Protein AF-A0A9X3EU22-F1 (afdb_monomer_lite)

Secondary structure (DSSP, 8-state):
-------------------------PPPHHHHHHHHTS----EEEEEEEE-SSEEEEEEEEEETTEEEEEEEEEETTS-EEEEEEETTEEEEEEEEETTEEEEEEE-GGGS-HHHHHHHHHHHHHGGGSHHHHGGG-SS-HHHHHHHHHHHHHHHHHHHHHHHHHHSSSTT-HHHHHHHHHHHHHHHHHHHHHHHHHT-

pLDDT: mean 79.89, std 19.09, range [32.91, 98.12]

Foldseek 3Di:
DDDDDDDDDDDDDDDPDDDPPPDPPPQALVNLVVLLQPDFDKAPWAWDWDDDQWTKIWTWIAGPQAIWIWIWTAGPQRFTKTFIDGPNHTAWIFTTGSLDTPDIDGDCLPPELVRLSSQLSCLLCSLVDPNNLLNLQDPPLSVLLVSLLRSLVSQLRSQLRNVCNVDVDHPDVSSNVSSNVSSNVSSVVSSVSSVVSND

Sequence (199 aa):
MHALTVLSLLLSPDLDRAPLATGAPGEDVQTVLNSLESSIELRDVVAVVEPGDEAFMRVDYDIPLGHVVIAARIGEDGAGVARLTLDRRVLVELEYLGGEVVAESTAFGDLTGEEAHLLSASVYQVWDYNVVLELLTGKERFLCAVAAGLSGLAIAAGVIAGCEWGTVGLGTPACVGLGTQVGAQTGAIVHKKCGDAQN

Radius of gyration: 20.5 Å; chains: 1; bounding box: 63×33×44 Å

Organism: NCBI:txid889268

Structure (mmCIF, N/CA/C/O backbone):
data_AF-A0A9X3EU22-F1
#
_entry.id   AF-A0A9X3EU22-F1
#
loop_
_atom_site.group_PDB
_atom_site.id
_atom_site.type_symbol
_atom_site.label_atom_id
_atom_site.label_alt_id
_atom_site.label_comp_id
_atom_site.label_asym_id
_atom_site.label_entity_id
_atom_site.label_seq_id
_atom_site.pdbx_PDB_ins_code
_atom_site.Cartn_x
_atom_site.Cartn_y
_atom_site.Cartn_z
_atom_site.occupancy
_atom_site.B_iso_or_equiv
_atom_site.auth_seq_id
_atom_site.auth_comp_id
_atom_site.auth_asym_id
_atom_site.auth_atom_id
_atom_site.pdbx_PDB_model_num
ATOM 1 N N . MET A 1 1 ? 44.460 -15.667 29.908 1.00 36.50 1 MET A N 1
ATOM 2 C CA . MET A 1 1 ? 44.540 -15.588 28.435 1.00 36.50 1 MET A CA 1
ATOM 3 C C . MET A 1 1 ? 43.625 -14.466 27.981 1.00 36.50 1 MET A C 1
ATOM 5 O O . MET A 1 1 ? 42.416 -14.644 27.949 1.00 36.50 1 MET A O 1
ATOM 9 N N . HIS A 1 2 ? 44.199 -13.296 27.728 1.00 35.97 2 HIS A N 1
ATOM 10 C CA . HIS A 1 2 ? 43.515 -12.136 27.166 1.00 35.97 2 HIS A CA 1
ATOM 11 C C . HIS A 1 2 ? 44.411 -11.569 26.071 1.00 35.97 2 HIS A C 1
ATOM 13 O O . HIS A 1 2 ? 45.604 -11.391 26.304 1.00 35.97 2 HIS A O 1
ATOM 19 N N . ALA A 1 3 ? 43.831 -11.285 24.911 1.00 33.31 3 ALA A N 1
ATOM 20 C CA . ALA A 1 3 ? 44.411 -10.385 23.928 1.00 33.31 3 ALA A CA 1
ATOM 21 C C . ALA A 1 3 ? 43.263 -9.707 23.170 1.00 33.31 3 ALA A C 1
ATOM 23 O O . ALA A 1 3 ? 42.608 -10.317 22.331 1.00 33.31 3 ALA A O 1
ATOM 24 N N . LEU A 1 4 ? 43.008 -8.449 23.534 1.00 35.84 4 LEU A N 1
ATOM 25 C CA . LEU A 1 4 ? 42.376 -7.453 22.676 1.00 35.84 4 LEU A CA 1
ATOM 26 C C . LEU A 1 4 ? 43.429 -6.980 21.671 1.00 35.84 4 LEU A C 1
ATOM 28 O O . LEU A 1 4 ? 44.561 -6.692 22.062 1.00 35.84 4 LEU A O 1
ATOM 32 N N . THR A 1 5 ? 43.055 -6.849 20.402 1.00 41.00 5 THR A N 1
ATOM 33 C CA . THR A 1 5 ? 43.876 -6.169 19.396 1.00 41.00 5 THR A CA 1
ATOM 34 C C . THR A 1 5 ? 43.066 -5.021 18.813 1.00 41.00 5 THR A C 1
ATOM 36 O O . THR A 1 5 ? 42.113 -5.223 18.069 1.00 41.00 5 THR A O 1
ATOM 39 N N . VAL A 1 6 ? 43.446 -3.810 19.211 1.00 43.25 6 VAL A N 1
ATOM 40 C CA . VAL A 1 6 ? 43.078 -2.550 18.563 1.00 43.25 6 VAL A CA 1
ATOM 41 C C . VAL A 1 6 ? 43.972 -2.414 17.332 1.00 43.25 6 VAL A C 1
ATOM 43 O O . VAL A 1 6 ? 45.193 -2.487 17.470 1.00 43.25 6 VAL A O 1
ATOM 46 N N . LEU A 1 7 ? 43.388 -2.220 16.148 1.00 34.03 7 LEU A N 1
ATOM 47 C CA . LEU A 1 7 ? 44.142 -1.897 14.937 1.00 34.03 7 LEU A CA 1
ATOM 48 C C . LEU A 1 7 ? 43.755 -0.501 14.445 1.00 34.03 7 LEU A C 1
ATOM 50 O O . LEU A 1 7 ? 42.703 -0.293 13.849 1.00 34.03 7 LEU A O 1
ATOM 54 N N . SER A 1 8 ? 44.644 0.447 14.724 1.00 42.09 8 SER A N 1
ATOM 55 C CA . SER A 1 8 ? 44.698 1.767 14.104 1.00 42.09 8 SER A CA 1
ATOM 56 C C . SER A 1 8 ? 45.342 1.654 12.718 1.00 42.09 8 SER A C 1
ATOM 58 O O . SER A 1 8 ? 46.472 1.183 12.612 1.00 42.09 8 SER A O 1
ATOM 60 N N . LEU A 1 9 ? 44.670 2.137 11.673 1.00 38.31 9 LEU A N 1
ATOM 61 C CA . LEU A 1 9 ? 45.244 2.413 10.346 1.00 38.31 9 LEU A CA 1
ATOM 62 C C . LEU A 1 9 ? 44.754 3.815 9.948 1.00 38.31 9 LEU A C 1
ATOM 64 O O . LEU A 1 9 ? 43.572 4.012 9.697 1.00 38.31 9 LEU A O 1
ATOM 68 N N . LEU A 1 10 ? 45.522 4.859 10.265 1.00 41.28 10 LEU A N 1
ATOM 69 C CA . LEU A 1 10 ? 46.495 5.528 9.387 1.00 41.28 10 LEU A CA 1
ATOM 70 C C . LEU A 1 10 ? 45.873 6.100 8.103 1.00 41.28 10 LEU A C 1
ATOM 72 O O . LEU A 1 10 ? 45.72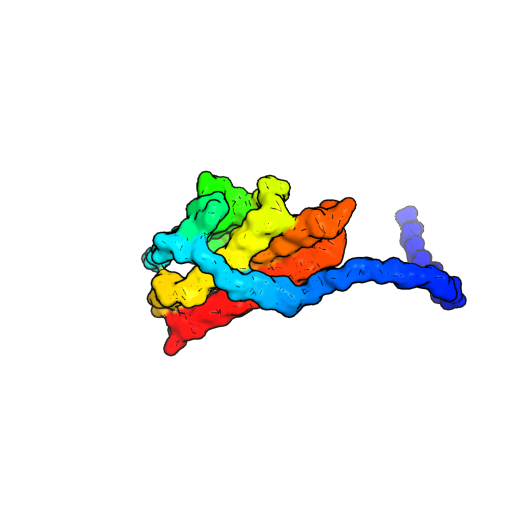4 5.419 7.096 1.00 41.28 10 LEU A O 1
ATOM 76 N N . LEU A 1 11 ? 45.594 7.406 8.174 1.00 38.94 11 LEU A N 1
ATOM 77 C CA . LEU A 1 11 ? 45.501 8.324 7.042 1.00 38.94 11 LEU A CA 1
ATOM 78 C C . LEU A 1 11 ? 46.793 8.278 6.210 1.00 38.94 11 LEU A C 1
ATOM 80 O O . LEU A 1 11 ? 47.883 8.470 6.753 1.00 38.94 11 LEU A O 1
ATOM 84 N N . SER A 1 12 ? 46.661 8.186 4.889 1.00 34.44 12 SER A N 1
ATOM 85 C CA . SER A 1 12 ? 47.465 8.982 3.955 1.00 34.44 12 SER A CA 1
ATOM 86 C C . SER A 1 12 ? 46.678 9.246 2.660 1.00 34.44 12 SER A C 1
ATOM 88 O O . SER A 1 12 ? 45.918 8.374 2.236 1.00 34.44 12 SER A O 1
ATOM 90 N N . PRO A 1 13 ? 46.808 10.453 2.078 1.00 52.59 13 PRO A N 1
ATOM 91 C CA . PRO A 1 13 ? 46.084 10.909 0.898 1.00 52.59 13 PRO A CA 1
ATOM 92 C C . PRO A 1 13 ? 46.882 10.594 -0.374 1.00 52.59 13 PRO A C 1
ATOM 94 O O . PRO A 1 13 ? 48.082 10.818 -0.393 1.00 52.59 13 PRO A O 1
ATOM 97 N N . ASP A 1 14 ? 46.219 10.051 -1.393 1.00 39.72 14 ASP A N 1
ATOM 98 C CA . ASP A 1 14 ? 46.503 10.206 -2.831 1.00 39.72 14 ASP A CA 1
ATOM 99 C C . ASP A 1 14 ? 45.866 9.034 -3.584 1.00 39.72 14 ASP A C 1
ATOM 101 O O . ASP A 1 14 ? 46.419 7.942 -3.694 1.00 39.72 14 ASP A O 1
ATOM 105 N N . LEU A 1 15 ? 44.675 9.282 -4.120 1.00 37.25 15 LEU A N 1
ATOM 106 C CA . LEU A 1 15 ? 44.175 8.573 -5.291 1.00 37.25 15 LEU A CA 1
ATOM 107 C C . LEU A 1 15 ? 43.552 9.622 -6.201 1.00 37.25 15 LEU A C 1
ATOM 109 O O . LEU A 1 15 ? 42.364 9.938 -6.159 1.00 37.25 15 LEU A O 1
ATOM 113 N N . ASP A 1 16 ? 44.455 10.217 -6.969 1.00 33.00 16 ASP A N 1
ATOM 114 C CA . ASP A 1 16 ? 44.185 11.028 -8.137 1.00 33.00 16 ASP A CA 1
ATOM 115 C C . ASP A 1 16 ? 43.288 10.234 -9.108 1.00 33.00 16 ASP A C 1
ATOM 117 O O . ASP A 1 16 ? 43.569 9.082 -9.440 1.00 33.00 16 ASP A O 1
ATOM 121 N N . ARG A 1 17 ? 42.175 10.862 -9.503 1.00 45.34 17 ARG A N 1
ATOM 122 C CA . ARG A 1 17 ? 41.291 10.541 -10.639 1.00 45.34 17 ARG A CA 1
ATOM 123 C C . ARG A 1 17 ? 41.317 9.093 -11.161 1.00 45.34 17 ARG A C 1
ATOM 125 O O . ARG A 1 17 ? 41.957 8.791 -12.168 1.00 45.34 17 ARG A O 1
ATOM 132 N N . ALA A 1 18 ? 40.421 8.262 -10.635 1.00 33.16 18 ALA A N 1
ATOM 133 C CA . ALA A 1 18 ? 39.654 7.390 -11.522 1.00 33.16 18 ALA A CA 1
ATOM 134 C C . ALA A 1 18 ? 38.517 8.237 -12.127 1.00 33.16 18 ALA A C 1
ATOM 136 O O . ALA A 1 18 ? 37.924 9.038 -11.396 1.00 33.16 18 ALA A O 1
ATOM 137 N N . PRO A 1 19 ? 38.225 8.142 -13.438 1.00 33.50 19 PRO A N 1
ATOM 138 C CA . PRO A 1 19 ? 37.105 8.869 -14.010 1.00 33.50 19 PRO A CA 1
ATOM 139 C C . PRO A 1 19 ? 35.855 8.452 -13.242 1.00 33.50 19 PRO A C 1
ATOM 141 O O . PRO A 1 19 ? 35.597 7.257 -13.093 1.00 33.50 19 PRO A O 1
ATOM 144 N N . LEU A 1 20 ? 35.119 9.445 -12.730 1.00 32.91 20 LEU A N 1
ATOM 145 C CA . LEU A 1 20 ? 33.728 9.277 -12.338 1.00 32.91 20 LEU A CA 1
ATOM 146 C C . LEU A 1 20 ? 33.090 8.479 -13.467 1.00 32.91 20 LEU A C 1
ATOM 148 O O . LEU A 1 20 ? 32.943 8.995 -14.577 1.00 32.91 20 LEU A O 1
ATOM 152 N N . ALA A 1 21 ? 32.779 7.210 -13.205 1.00 35.25 21 ALA A N 1
ATOM 153 C CA . ALA A 1 21 ? 31.756 6.548 -13.971 1.00 35.25 21 ALA A CA 1
ATOM 154 C C . ALA A 1 21 ? 30.565 7.487 -13.824 1.00 35.25 21 ALA A C 1
ATOM 156 O O . ALA A 1 21 ? 30.012 7.642 -12.735 1.00 35.25 21 ALA A O 1
ATOM 157 N N . THR A 1 22 ? 30.277 8.219 -14.892 1.00 37.88 22 THR A N 1
ATOM 158 C CA . THR A 1 22 ? 29.010 8.887 -15.111 1.00 37.88 22 THR A CA 1
ATOM 159 C C . THR A 1 22 ? 27.981 7.768 -15.117 1.00 37.88 22 THR A C 1
ATOM 161 O O . THR A 1 22 ? 27.612 7.256 -16.173 1.00 37.88 22 THR A O 1
ATOM 164 N N . GLY A 1 23 ? 27.624 7.298 -13.920 1.00 33.88 23 GLY A N 1
ATOM 165 C CA . GLY A 1 23 ? 26.436 6.506 -13.706 1.00 33.88 23 GLY A CA 1
ATOM 166 C C . GLY A 1 23 ? 25.298 7.348 -14.241 1.00 33.88 23 GLY A C 1
ATOM 167 O O . GLY A 1 23 ? 25.280 8.565 -14.032 1.00 33.88 23 GLY A O 1
ATOM 168 N N . ALA A 1 24 ? 24.418 6.712 -15.008 1.00 36.84 24 ALA A N 1
ATOM 169 C CA . ALA A 1 24 ? 23.155 7.299 -15.422 1.00 36.84 24 ALA A CA 1
ATOM 170 C C . ALA A 1 24 ? 22.557 8.107 -14.256 1.00 36.84 24 ALA A C 1
ATOM 172 O O . ALA A 1 24 ? 22.748 7.686 -13.110 1.00 36.84 24 ALA A O 1
ATOM 173 N N . PRO A 1 25 ? 21.904 9.258 -14.504 1.00 43.00 25 PRO A N 1
ATOM 174 C CA . PRO A 1 25 ? 21.288 10.017 -13.427 1.00 43.00 25 PRO A CA 1
ATOM 175 C C . PRO A 1 25 ? 20.363 9.056 -12.684 1.00 43.00 25 PRO A C 1
ATOM 177 O O . PRO A 1 25 ? 19.359 8.617 -13.236 1.00 43.00 25 PRO A O 1
ATOM 180 N N . GLY A 1 26 ? 20.769 8.646 -11.480 1.00 53.88 26 GLY A N 1
ATOM 181 C CA . GLY A 1 26 ? 19.873 7.939 -10.588 1.00 53.88 26 GLY A CA 1
ATOM 182 C C . GLY A 1 26 ? 18.727 8.902 -10.362 1.00 53.88 26 GLY A C 1
ATOM 183 O O . GLY A 1 26 ? 18.982 10.056 -10.011 1.00 53.88 26 GLY A O 1
ATOM 184 N N . GLU A 1 27 ? 17.508 8.477 -10.675 1.00 62.34 27 GLU A N 1
ATOM 185 C CA . GLU A 1 27 ? 16.330 9.292 -10.416 1.00 62.34 27 GLU A CA 1
ATOM 186 C C . GLU A 1 27 ? 16.385 9.752 -8.956 1.00 62.34 27 GLU A C 1
ATOM 188 O O . GLU A 1 27 ? 16.579 8.947 -8.040 1.00 62.34 27 GLU A O 1
ATOM 193 N N . ASP A 1 28 ? 16.314 11.064 -8.738 1.00 78.06 28 ASP A N 1
ATOM 194 C CA . ASP A 1 28 ? 16.232 11.590 -7.384 1.00 78.06 28 ASP A CA 1
ATOM 195 C C . ASP A 1 28 ? 14.836 11.321 -6.798 1.00 78.06 28 ASP A C 1
ATOM 197 O O . ASP A 1 28 ? 13.872 11.034 -7.512 1.00 78.06 28 ASP A O 1
ATOM 201 N N . VAL A 1 29 ? 14.721 11.404 -5.470 1.00 80.38 29 VAL A N 1
ATOM 202 C CA . VAL A 1 29 ? 13.471 11.119 -4.742 1.00 80.38 29 VAL A CA 1
ATOM 203 C C . VAL A 1 29 ? 12.290 11.921 -5.301 1.00 80.38 29 VAL A C 1
ATOM 205 O O . VAL A 1 29 ? 11.190 11.387 -5.423 1.00 80.38 29 VAL A O 1
ATOM 208 N N . GLN A 1 30 ? 12.513 13.184 -5.678 1.00 81.81 30 GLN A N 1
ATOM 209 C CA . GLN A 1 30 ? 11.454 14.045 -6.197 1.00 81.81 30 GLN A CA 1
ATOM 210 C C . GLN A 1 30 ? 10.984 13.593 -7.582 1.00 81.81 30 GLN A C 1
ATOM 212 O O . GLN A 1 30 ? 9.792 13.637 -7.866 1.00 81.81 30 GLN A O 1
ATOM 217 N N . THR A 1 31 ? 11.900 13.134 -8.432 1.00 84.75 31 THR A N 1
ATOM 218 C CA . THR A 1 31 ? 11.584 12.583 -9.753 1.00 84.75 31 THR A CA 1
ATOM 219 C C . THR A 1 31 ? 10.679 11.359 -9.632 1.00 84.75 31 THR A C 1
ATOM 221 O O . THR A 1 31 ? 9.669 11.281 -10.328 1.00 84.75 31 THR A O 1
ATOM 224 N N . VAL A 1 32 ? 10.984 10.451 -8.699 1.00 84.81 32 VAL A N 1
ATOM 225 C CA . VAL A 1 32 ? 10.149 9.269 -8.438 1.00 84.81 32 VAL A CA 1
ATOM 226 C C . VAL A 1 32 ? 8.795 9.659 -7.845 1.00 84.81 32 VAL A C 1
ATOM 228 O O . VAL A 1 32 ? 7.770 9.153 -8.280 1.00 84.81 32 VAL A O 1
ATOM 231 N N . LEU A 1 33 ? 8.742 10.592 -6.893 1.00 84.75 33 LEU A N 1
ATOM 232 C CA . LEU A 1 33 ? 7.458 11.064 -6.361 1.00 84.75 33 LEU A CA 1
ATOM 233 C C . LEU A 1 33 ? 6.569 11.682 -7.446 1.00 84.75 33 LEU A C 1
ATOM 235 O O . LEU A 1 33 ? 5.389 11.354 -7.534 1.00 84.75 33 LEU A O 1
ATOM 239 N N . ASN A 1 34 ? 7.145 12.520 -8.308 1.00 85.69 34 ASN A N 1
ATOM 240 C CA . ASN A 1 34 ? 6.418 13.129 -9.419 1.00 85.69 34 ASN A CA 1
ATOM 241 C C . ASN A 1 34 ? 5.904 12.073 -10.412 1.00 85.69 34 ASN A C 1
ATOM 243 O O . ASN A 1 34 ? 4.871 12.281 -11.044 1.00 85.69 34 ASN A O 1
ATOM 247 N N . SER A 1 35 ? 6.611 10.949 -10.578 1.00 85.19 35 SER A N 1
ATOM 248 C CA . SER A 1 35 ? 6.138 9.864 -11.440 1.00 85.19 35 SER A CA 1
ATOM 249 C C . SER A 1 35 ? 4.992 9.077 -10.797 1.00 85.19 35 SER A C 1
ATOM 251 O O . SER A 1 35 ? 4.065 8.692 -11.507 1.00 85.19 35 SER A O 1
ATOM 253 N N . LEU A 1 36 ? 4.971 8.918 -9.467 1.00 86.38 36 LEU A N 1
ATOM 254 C CA . LEU A 1 36 ? 3.835 8.319 -8.745 1.00 86.38 36 LEU A CA 1
ATOM 255 C C . LEU A 1 36 ? 2.546 9.155 -8.846 1.00 86.38 36 LEU A C 1
ATOM 257 O O . LEU A 1 36 ? 1.444 8.608 -8.785 1.00 86.38 36 LEU A O 1
ATOM 261 N N . GLU A 1 37 ? 2.681 10.469 -9.035 1.00 84.69 37 GLU A N 1
ATOM 262 C CA . GLU A 1 37 ? 1.570 11.402 -9.273 1.00 84.69 37 GLU A CA 1
ATOM 263 C C . GLU A 1 37 ? 0.986 11.318 -10.692 1.00 84.69 37 GLU A C 1
ATOM 265 O O . GLU A 1 37 ? -0.049 11.931 -10.971 1.00 84.69 37 GLU A O 1
ATOM 270 N N . SER A 1 38 ? 1.616 10.571 -11.605 1.00 79.75 38 SER A N 1
ATOM 271 C CA . SER A 1 38 ? 1.081 10.393 -12.955 1.00 79.75 38 SER A CA 1
ATOM 272 C C . SER A 1 38 ? -0.275 9.689 -12.903 1.00 79.75 38 SER A C 1
ATOM 274 O O . SER A 1 38 ? -0.402 8.621 -12.321 1.00 79.75 38 SER A O 1
ATOM 276 N N . SER A 1 39 ? -1.314 10.297 -13.485 1.00 80.88 39 SER A N 1
ATOM 277 C CA . SER A 1 39 ? -2.685 9.787 -13.360 1.00 80.88 39 SER A CA 1
ATOM 278 C C . SER A 1 39 ? -2.804 8.347 -13.860 1.00 80.88 39 SER A C 1
ATOM 280 O O . SER A 1 39 ? -2.541 8.061 -15.030 1.00 80.88 39 SER A O 1
ATOM 282 N N . ILE A 1 40 ? -3.245 7.462 -12.968 1.00 88.00 40 ILE A N 1
ATOM 283 C CA . ILE A 1 40 ? -3.622 6.088 -13.281 1.00 88.00 40 ILE A CA 1
ATOM 284 C C . ILE A 1 40 ? -5.138 5.992 -13.225 1.00 88.00 40 ILE A C 1
ATOM 286 O O . ILE A 1 40 ? -5.789 6.523 -12.324 1.00 88.00 40 ILE A O 1
ATOM 290 N N . GLU A 1 41 ? -5.708 5.295 -14.201 1.00 90.00 41 GLU A N 1
ATOM 291 C CA . GLU A 1 41 ? -7.121 4.951 -14.173 1.00 90.00 41 GLU A CA 1
ATOM 292 C C . GLU A 1 41 ? -7.377 3.946 -13.038 1.00 90.00 41 GLU A C 1
ATOM 294 O O . GLU A 1 41 ? -7.039 2.767 -13.161 1.00 90.00 41 GLU A O 1
ATOM 299 N N . LEU A 1 42 ? -7.963 4.423 -11.933 1.00 93.75 42 LEU A N 1
ATOM 300 C CA . LEU A 1 42 ? -8.543 3.565 -10.900 1.00 93.75 42 LEU A CA 1
ATOM 301 C C . LEU A 1 42 ? -10.038 3.420 -11.178 1.00 93.75 42 LEU A C 1
ATOM 303 O O . LEU A 1 42 ? -10.739 4.412 -11.392 1.00 93.75 42 LEU A O 1
ATOM 307 N N . ARG A 1 43 ? -10.535 2.188 -11.168 1.00 95.31 43 ARG A N 1
ATOM 308 C CA . ARG A 1 43 ? -11.955 1.878 -11.371 1.00 95.31 43 ARG A CA 1
ATOM 309 C C . ARG A 1 43 ? -12.527 1.206 -10.139 1.00 95.31 43 ARG A C 1
ATOM 311 O O . ARG A 1 43 ? -11.788 0.625 -9.351 1.00 95.31 43 ARG A O 1
ATOM 318 N N . ASP A 1 44 ? -13.844 1.321 -9.989 1.00 94.25 44 ASP A N 1
ATOM 319 C CA . ASP A 1 44 ? -14.610 0.620 -8.956 1.00 94.25 44 ASP A CA 1
ATOM 320 C C . ASP A 1 44 ? -14.025 0.787 -7.543 1.00 94.25 44 ASP A C 1
ATOM 322 O O . ASP A 1 44 ? -13.995 -0.150 -6.749 1.00 94.25 44 ASP A O 1
ATOM 326 N N . VAL A 1 45 ? -13.548 2.002 -7.237 1.00 95.00 45 VAL A N 1
ATOM 327 C CA . VAL A 1 45 ? -12.962 2.326 -5.934 1.00 95.00 45 VAL A CA 1
ATOM 328 C C . VAL A 1 45 ? -14.045 2.243 -4.863 1.00 95.00 45 VAL A C 1
ATOM 330 O O . VAL A 1 45 ? -14.986 3.040 -4.839 1.00 95.00 45 VAL A O 1
ATOM 333 N N . VAL A 1 46 ? -13.891 1.283 -3.960 1.00 93.38 46 VAL A N 1
ATOM 334 C CA . VAL A 1 46 ? -14.754 1.052 -2.806 1.00 93.38 46 VAL A CA 1
ATOM 335 C C . VAL A 1 46 ? -13.885 1.066 -1.564 1.00 93.38 46 VAL A C 1
ATOM 337 O O . VAL A 1 46 ? -12.788 0.519 -1.548 1.00 93.38 46 VAL A O 1
ATOM 340 N N . ALA A 1 47 ? -14.379 1.677 -0.498 1.00 91.19 47 ALA A N 1
ATOM 341 C CA . ALA A 1 47 ? -13.718 1.626 0.789 1.00 91.19 47 ALA A CA 1
ATOM 342 C C . ALA A 1 47 ? -14.735 1.343 1.893 1.00 91.19 47 ALA A C 1
ATOM 344 O O . ALA A 1 47 ? -15.913 1.693 1.788 1.00 91.19 47 ALA A O 1
ATOM 345 N N . VAL A 1 48 ? -14.277 0.653 2.930 1.00 90.19 48 VAL A N 1
ATOM 346 C CA . VAL A 1 48 ? -15.058 0.256 4.099 1.00 90.19 48 VAL A CA 1
ATOM 347 C C . VAL A 1 48 ? -14.182 0.422 5.332 1.00 90.19 48 VAL A C 1
ATOM 349 O O . VAL A 1 48 ? -13.030 -0.013 5.346 1.00 90.19 48 VAL A O 1
ATOM 352 N N . VAL A 1 49 ? -14.749 1.028 6.371 1.00 86.75 49 VAL A N 1
ATOM 353 C CA . VAL A 1 49 ? -14.158 1.102 7.707 1.00 86.75 49 VAL A CA 1
ATOM 354 C C . VAL A 1 49 ? -15.215 0.639 8.702 1.00 86.75 49 VAL A C 1
ATOM 356 O O . VAL A 1 49 ? -16.321 1.178 8.742 1.00 86.75 49 VAL A O 1
ATOM 359 N N . GLU A 1 50 ? -14.883 -0.387 9.475 1.00 86.94 50 GLU A N 1
ATOM 360 C CA . GLU A 1 50 ? -15.728 -0.951 10.522 1.00 86.94 50 GLU A CA 1
ATOM 361 C C . GLU A 1 50 ? -15.008 -0.778 11.868 1.00 86.94 50 GLU A C 1
ATOM 363 O O . GLU A 1 50 ? -14.076 -1.532 12.165 1.00 86.94 50 GLU A O 1
ATOM 368 N N . PRO A 1 51 ? -15.410 0.218 12.680 1.00 77.75 51 PRO A N 1
ATOM 369 C CA . PRO A 1 51 ? -14.864 0.393 14.017 1.00 77.75 51 PRO A CA 1
ATOM 370 C C . PRO A 1 51 ? -15.429 -0.658 14.979 1.00 77.75 51 PRO A C 1
ATOM 372 O O . PRO A 1 51 ? -16.593 -1.052 14.876 1.00 77.75 51 PRO A O 1
ATOM 375 N N . GLY A 1 52 ? -14.642 -1.054 15.978 1.00 77.31 52 GLY A N 1
ATOM 376 C CA . GLY A 1 52 ? -15.068 -1.979 17.030 1.00 77.31 52 GLY A CA 1
ATOM 377 C C . GLY A 1 52 ? -13.891 -2.679 17.701 1.00 77.31 52 GLY A C 1
ATOM 378 O O . GLY A 1 52 ? -12.748 -2.257 17.536 1.00 77.31 52 GLY A O 1
ATOM 379 N N . ASP A 1 53 ? -14.184 -3.761 18.427 1.00 80.06 53 ASP A N 1
ATOM 380 C CA . ASP A 1 53 ? -13.187 -4.576 19.139 1.00 80.06 53 ASP A CA 1
ATOM 381 C C . ASP A 1 53 ? -12.131 -5.177 18.179 1.00 80.06 53 ASP A C 1
ATOM 383 O O . ASP A 1 53 ? -10.997 -5.481 18.546 1.00 80.06 53 ASP A O 1
ATOM 387 N N . GLU A 1 54 ? -12.502 -5.339 16.911 1.00 85.75 54 GLU A N 1
ATOM 388 C CA . GLU A 1 54 ? -11.609 -5.689 15.812 1.00 85.75 54 GLU A CA 1
ATOM 389 C C . GLU A 1 54 ? -11.776 -4.627 14.722 1.00 85.75 54 GLU A C 1
ATOM 391 O O . GLU A 1 54 ? -12.626 -4.748 13.840 1.00 85.75 54 GLU A O 1
ATOM 396 N N . ALA A 1 55 ? -10.991 -3.554 14.819 1.00 88.25 55 ALA A N 1
ATOM 397 C CA . ALA A 1 55 ? -11.005 -2.465 13.857 1.00 88.25 55 ALA A CA 1
ATOM 398 C C . ALA A 1 55 ? -10.600 -2.991 12.476 1.00 88.25 55 ALA A C 1
ATOM 400 O O . ALA A 1 55 ? -9.534 -3.597 12.301 1.00 88.25 55 ALA A O 1
ATOM 401 N N . PHE A 1 56 ? -11.452 -2.751 11.484 1.00 90.38 56 PHE A N 1
ATOM 402 C CA . PHE A 1 56 ? -11.257 -3.226 10.124 1.00 90.38 56 PHE A CA 1
ATOM 403 C C . PHE A 1 56 ? -11.309 -2.072 9.129 1.00 90.38 56 PHE A C 1
ATOM 405 O O . PHE A 1 56 ? -12.199 -1.229 9.163 1.00 90.38 56 PHE A O 1
ATOM 412 N N . MET A 1 57 ? -10.357 -2.066 8.203 1.00 91.12 57 MET A N 1
ATOM 413 C CA . MET A 1 57 ? -10.315 -1.157 7.065 1.00 91.12 57 MET A CA 1
ATOM 414 C C . MET A 1 57 ? -10.078 -1.970 5.804 1.00 91.12 57 MET A C 1
ATOM 416 O O . MET A 1 57 ? -9.240 -2.874 5.788 1.00 91.12 57 MET A O 1
ATOM 420 N N . ARG A 1 58 ? -10.769 -1.618 4.726 1.00 93.50 58 ARG A N 1
ATOM 421 C CA . ARG A 1 58 ? -10.544 -2.184 3.402 1.00 93.50 58 ARG A CA 1
ATOM 422 C C . ARG A 1 58 ? -10.759 -1.132 2.326 1.00 93.50 58 ARG A C 1
ATOM 424 O O . ARG A 1 58 ? -11.722 -0.380 2.387 1.00 93.50 58 ARG A O 1
ATOM 431 N N . VAL A 1 59 ? -9.869 -1.107 1.347 1.00 95.06 59 VAL A N 1
ATOM 432 C CA . VAL A 1 59 ? -9.970 -0.317 0.124 1.00 95.06 59 VAL A CA 1
ATOM 433 C C . VAL A 1 59 ? -9.761 -1.272 -1.044 1.00 95.06 59 VAL A C 1
ATOM 435 O O . VAL A 1 59 ? -8.717 -1.915 -1.144 1.00 95.06 59 VAL A O 1
ATOM 438 N N . ASP A 1 60 ? -10.768 -1.377 -1.896 1.00 97.12 60 ASP A N 1
ATOM 439 C CA . ASP A 1 60 ? -10.814 -2.209 -3.091 1.00 97.12 60 ASP A CA 1
ATOM 440 C C . ASP A 1 60 ? -10.851 -1.307 -4.320 1.00 97.12 60 ASP A C 1
ATOM 442 O O . ASP A 1 60 ? -11.582 -0.318 -4.337 1.00 97.12 60 ASP A O 1
ATOM 446 N N . TYR A 1 61 ? -10.074 -1.630 -5.348 1.00 97.62 61 TYR A N 1
ATOM 447 C CA . TYR A 1 61 ? -10.104 -0.904 -6.615 1.00 97.62 61 TYR A CA 1
ATOM 448 C C . TYR A 1 61 ? -9.467 -1.720 -7.737 1.00 97.62 61 TYR A C 1
ATOM 450 O O . TYR A 1 61 ? -8.658 -2.614 -7.496 1.00 97.62 61 TYR A O 1
ATOM 458 N N . ASP A 1 62 ? -9.792 -1.374 -8.976 1.00 97.88 62 ASP A N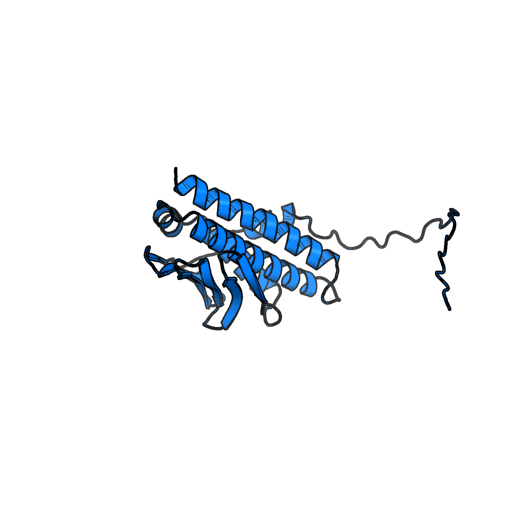 1
ATOM 459 C CA . ASP A 1 62 ? -9.231 -2.001 -10.167 1.00 97.88 62 ASP A CA 1
ATOM 460 C C . ASP A 1 62 ? -8.232 -1.078 -10.867 1.00 97.88 62 ASP A C 1
ATOM 462 O O . ASP A 1 62 ? -8.488 0.112 -11.063 1.00 97.88 62 ASP A O 1
ATOM 466 N N . ILE A 1 63 ? -7.122 -1.662 -11.318 1.00 95.94 63 ILE A N 1
ATOM 467 C CA . ILE A 1 63 ? -6.127 -1.048 -12.210 1.00 95.94 63 ILE A CA 1
ATOM 468 C C . ILE A 1 63 ? -5.957 -1.908 -13.471 1.00 95.94 63 ILE A C 1
ATOM 470 O O . ILE A 1 63 ? -6.438 -3.044 -13.502 1.00 95.94 63 ILE A O 1
ATOM 474 N N . PRO A 1 64 ? -5.255 -1.439 -14.523 1.00 94.75 64 PRO A N 1
ATOM 475 C CA . PRO A 1 64 ? -4.995 -2.259 -15.712 1.00 94.75 64 PRO A CA 1
ATOM 476 C C . PRO A 1 64 ? -4.333 -3.618 -15.427 1.00 94.75 64 PRO A C 1
ATOM 478 O O . PRO A 1 64 ? -4.511 -4.556 -16.199 1.00 94.75 64 PRO A O 1
ATOM 481 N N . LEU A 1 65 ? -3.599 -3.724 -14.316 1.00 94.25 65 LEU A N 1
ATOM 482 C CA . LEU A 1 65 ? -2.916 -4.940 -13.875 1.00 94.25 65 LEU A CA 1
ATOM 483 C C . LEU A 1 65 ? -3.831 -5.956 -13.164 1.00 94.25 65 LEU A C 1
ATOM 485 O O . LEU A 1 65 ? -3.463 -7.122 -13.077 1.00 94.25 65 LEU A O 1
ATOM 489 N N . GLY A 1 66 ? -4.994 -5.542 -12.656 1.00 96.31 66 GLY A N 1
ATOM 490 C CA . GLY A 1 66 ? -5.905 -6.416 -11.913 1.00 96.31 66 GLY A CA 1
ATOM 491 C C . GLY A 1 66 ? -6.579 -5.726 -10.731 1.00 96.31 66 GLY A C 1
ATOM 492 O O . GLY A 1 66 ? -6.547 -4.499 -10.601 1.00 96.31 66 GLY A O 1
ATOM 493 N N . HIS A 1 67 ? -7.187 -6.537 -9.868 1.00 98.06 67 HIS A N 1
ATOM 494 C CA . HIS A 1 67 ? -7.901 -6.075 -8.683 1.00 98.06 67 HIS A CA 1
ATOM 495 C C . HIS A 1 67 ? -6.948 -5.899 -7.502 1.00 98.06 67 HIS A C 1
ATOM 497 O O . HIS A 1 67 ? -6.268 -6.852 -7.103 1.00 98.06 67 HIS A O 1
ATOM 503 N N . VAL A 1 68 ? -6.922 -4.705 -6.918 1.00 98.12 68 VAL A N 1
ATOM 504 C CA . VAL A 1 68 ? -6.088 -4.360 -5.768 1.00 98.12 68 VAL A CA 1
ATOM 505 C C . VAL A 1 68 ? -6.941 -4.241 -4.516 1.00 98.12 68 VAL A C 1
ATOM 507 O O . VAL A 1 68 ? -7.973 -3.574 -4.502 1.00 98.12 68 VAL A O 1
ATOM 510 N N . VAL A 1 69 ? -6.462 -4.860 -3.437 1.00 97.88 69 VAL A N 1
ATOM 511 C CA . VAL A 1 69 ? -7.068 -4.748 -2.108 1.00 97.88 69 VAL A CA 1
ATOM 512 C C . VAL A 1 69 ? -6.014 -4.308 -1.109 1.00 97.88 69 VAL A C 1
ATOM 514 O O . VAL A 1 69 ? -5.016 -5.002 -0.910 1.00 97.88 69 VAL A O 1
ATOM 517 N N . ILE A 1 70 ? -6.269 -3.187 -0.446 1.00 96.12 70 ILE A N 1
ATOM 518 C CA . ILE A 1 70 ? -5.590 -2.765 0.777 1.00 96.12 70 ILE A CA 1
ATOM 519 C C . ILE A 1 70 ? -6.522 -3.104 1.933 1.00 96.12 70 ILE A C 1
ATOM 521 O O . ILE A 1 70 ? -7.635 -2.597 1.980 1.00 96.12 70 ILE A O 1
ATOM 525 N N . ALA A 1 71 ? -6.104 -3.950 2.868 1.00 95.25 71 ALA A N 1
ATOM 526 C CA . ALA A 1 71 ? -6.936 -4.306 4.012 1.00 95.25 71 ALA A CA 1
ATOM 527 C C . ALA A 1 71 ? -6.129 -4.363 5.303 1.00 95.25 71 ALA A C 1
ATOM 529 O O . ALA A 1 71 ? -4.989 -4.814 5.302 1.00 95.25 71 ALA A O 1
ATOM 530 N N . ALA A 1 72 ? -6.736 -3.957 6.410 1.00 93.69 72 ALA A N 1
ATOM 531 C CA . ALA A 1 72 ? -6.192 -4.083 7.750 1.00 93.69 72 ALA A CA 1
ATOM 532 C C . ALA A 1 72 ? -7.268 -4.585 8.704 1.00 93.69 72 ALA A C 1
ATOM 534 O O . ALA A 1 72 ? -8.434 -4.211 8.596 1.00 93.69 72 ALA A O 1
ATOM 535 N N . ARG A 1 73 ? -6.862 -5.440 9.634 1.00 93.69 73 ARG A N 1
ATOM 536 C CA . ARG A 1 73 ? -7.722 -6.022 10.658 1.00 93.69 73 ARG A CA 1
ATOM 537 C C . ARG A 1 73 ? -6.925 -6.113 11.942 1.00 93.69 73 ARG A C 1
ATOM 539 O O . ARG A 1 73 ? -5.945 -6.858 11.983 1.00 93.69 73 ARG A O 1
ATOM 546 N N . ILE A 1 74 ? -7.306 -5.317 12.933 1.00 91.31 74 ILE A N 1
ATOM 547 C CA . ILE A 1 74 ? -6.510 -5.103 14.137 1.00 91.31 74 ILE A CA 1
ATOM 548 C C . ILE A 1 74 ? -7.418 -5.173 15.363 1.00 91.31 74 ILE A C 1
ATOM 550 O O . ILE A 1 74 ? -8.400 -4.442 15.454 1.00 91.31 74 ILE A O 1
ATOM 554 N N . GLY A 1 75 ? -7.089 -6.066 16.291 1.00 90.31 75 GLY A N 1
ATOM 555 C CA . GLY A 1 75 ? -7.788 -6.217 17.561 1.00 90.31 75 GLY A CA 1
ATOM 556 C C . GLY A 1 75 ? -7.510 -5.072 18.535 1.00 90.31 75 GLY A C 1
ATOM 557 O O . GLY A 1 75 ? -6.586 -4.277 18.353 1.00 90.31 75 GLY A O 1
ATOM 558 N N . GLU A 1 76 ? -8.288 -5.016 19.616 1.00 89.12 76 GLU A N 1
ATOM 559 C CA . GLU A 1 76 ? -8.133 -4.017 20.688 1.00 89.12 76 GLU A CA 1
ATOM 560 C C . GLU A 1 76 ? -6.752 -4.021 21.351 1.00 89.12 76 GLU A C 1
ATOM 562 O O . GLU A 1 76 ? -6.290 -2.995 21.849 1.00 89.12 76 GLU A O 1
ATOM 567 N N . ASP A 1 77 ? -6.082 -5.174 21.365 1.00 89.94 77 ASP A N 1
ATOM 568 C CA . ASP A 1 77 ? -4.723 -5.333 21.882 1.00 89.94 77 ASP A CA 1
ATOM 569 C C . ASP A 1 77 ? -3.651 -4.807 20.910 1.00 89.94 77 ASP A C 1
ATOM 571 O O . ASP A 1 77 ? -2.454 -4.902 21.187 1.00 89.94 77 ASP A O 1
ATOM 575 N N . GLY A 1 78 ? -4.069 -4.249 19.772 1.00 89.12 78 GLY A N 1
ATOM 576 C CA . GLY A 1 78 ? -3.197 -3.779 18.707 1.00 89.12 78 GLY A CA 1
ATOM 577 C C . GLY A 1 78 ? -2.539 -4.914 17.925 1.00 89.12 78 GLY A C 1
ATOM 578 O O . GLY A 1 78 ? -1.588 -4.649 17.192 1.00 89.12 78 GLY A O 1
ATOM 579 N N . ALA A 1 79 ? -2.980 -6.166 18.091 1.00 94.12 79 ALA A N 1
ATOM 580 C CA . ALA A 1 79 ? -2.505 -7.289 17.300 1.00 94.12 79 ALA A CA 1
ATOM 581 C C . ALA A 1 79 ? -3.350 -7.469 16.036 1.00 94.12 79 ALA A C 1
ATOM 583 O O . ALA A 1 79 ? -4.566 -7.283 16.043 1.00 94.12 79 ALA A O 1
ATOM 584 N N . GLY A 1 80 ? -2.721 -7.863 14.936 1.00 94.81 80 GLY A N 1
ATOM 585 C CA . GLY A 1 80 ? -3.450 -8.123 13.701 1.00 94.81 80 GLY A CA 1
ATOM 586 C C . GLY A 1 80 ? -2.581 -8.039 12.463 1.00 94.81 80 GLY A C 1
ATOM 587 O O . GLY A 1 80 ? -1.359 -8.146 12.540 1.00 94.81 80 GLY A O 1
ATOM 588 N N . VAL A 1 81 ? -3.222 -7.890 11.307 1.00 96.12 81 VAL A N 1
ATOM 589 C CA . VAL A 1 81 ? -2.542 -7.966 10.012 1.00 96.12 81 VAL A CA 1
ATOM 590 C C . VAL A 1 81 ? -3.057 -6.886 9.069 1.00 96.12 81 VAL A C 1
ATOM 592 O O . VAL A 1 81 ? -4.266 -6.668 8.960 1.00 96.12 81 VAL A O 1
ATOM 595 N N . ALA A 1 82 ? -2.137 -6.256 8.342 1.00 96.56 82 ALA A N 1
ATOM 596 C CA . ALA A 1 82 ? -2.428 -5.401 7.200 1.00 96.56 82 ALA A CA 1
ATOM 597 C C . ALA A 1 82 ? -1.801 -5.973 5.923 1.00 96.56 82 ALA A C 1
ATOM 599 O O . ALA A 1 82 ? -0.686 -6.486 5.950 1.00 96.56 82 ALA A O 1
ATOM 600 N N . ARG A 1 83 ? -2.522 -5.915 4.802 1.00 97.88 83 ARG A N 1
ATOM 601 C CA . ARG A 1 83 ? -2.144 -6.534 3.529 1.00 97.88 83 ARG A CA 1
ATOM 602 C C . ARG A 1 83 ? -2.416 -5.623 2.347 1.00 97.88 83 ARG A C 1
ATOM 604 O O . ARG A 1 83 ? -3.472 -4.998 2.273 1.00 97.88 83 ARG A O 1
ATOM 611 N N . LEU A 1 84 ? -1.505 -5.666 1.382 1.00 97.75 84 LEU A N 1
ATOM 612 C CA . LEU A 1 84 ? -1.738 -5.276 -0.005 1.00 97.75 84 LEU A CA 1
ATOM 613 C C . LEU A 1 84 ? -1.830 -6.555 -0.840 1.00 97.75 84 LEU A C 1
ATOM 615 O O . LEU A 1 84 ? -0.907 -7.375 -0.816 1.00 97.75 84 LEU A O 1
ATOM 619 N N . THR A 1 85 ? -2.902 -6.720 -1.609 1.00 97.88 85 THR A N 1
ATOM 620 C CA . THR A 1 85 ? -3.049 -7.843 -2.541 1.00 97.88 85 THR A CA 1
ATOM 621 C C . THR A 1 85 ? -3.369 -7.376 -3.954 1.00 97.88 85 THR A C 1
ATOM 623 O O . THR A 1 85 ? -4.043 -6.365 -4.119 1.00 97.88 85 THR A O 1
ATOM 626 N N . LEU A 1 86 ? -2.907 -8.133 -4.950 1.00 97.38 86 LEU A N 1
ATOM 627 C CA . LEU A 1 86 ? -3.227 -7.980 -6.372 1.00 97.38 86 LEU A CA 1
ATOM 628 C C . LEU A 1 86 ? -3.738 -9.327 -6.903 1.00 97.38 86 LEU A C 1
ATOM 630 O O . LEU A 1 86 ? -3.018 -10.323 -6.818 1.00 97.38 86 LEU A O 1
ATOM 634 N N . ASP A 1 87 ? -4.972 -9.393 -7.405 1.00 95.19 87 ASP A N 1
ATOM 635 C CA . ASP A 1 87 ? -5.628 -10.624 -7.889 1.00 95.19 87 ASP A CA 1
ATOM 636 C C . ASP A 1 87 ? -5.530 -11.814 -6.909 1.00 95.19 87 ASP A C 1
ATOM 638 O O . ASP A 1 87 ? -5.419 -12.984 -7.296 1.00 95.19 87 ASP A O 1
ATOM 642 N N . ARG A 1 88 ? -5.622 -11.514 -5.603 1.00 92.62 88 ARG A N 1
ATOM 643 C CA . ARG A 1 88 ? -5.477 -12.431 -4.448 1.00 92.62 88 ARG A CA 1
ATOM 644 C C . ARG A 1 88 ? -4.043 -12.805 -4.066 1.00 92.62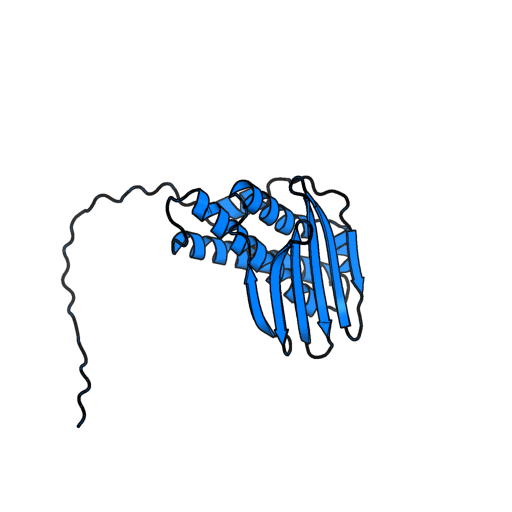 88 ARG A C 1
ATOM 646 O O . ARG A 1 88 ? -3.858 -13.472 -3.049 1.00 92.62 88 ARG A O 1
ATOM 653 N N . ARG A 1 89 ? -3.025 -12.392 -4.821 1.00 95.31 89 ARG A N 1
ATOM 654 C CA . ARG A 1 89 ? -1.622 -12.543 -4.411 1.00 95.31 89 ARG A CA 1
ATOM 655 C C . ARG A 1 89 ? -1.292 -11.478 -3.373 1.00 95.31 89 ARG A C 1
ATOM 657 O O . ARG A 1 89 ? -1.449 -10.294 -3.652 1.00 95.31 89 ARG A O 1
ATOM 664 N N . VAL A 1 90 ? -0.822 -11.893 -2.199 1.00 96.56 90 VAL A N 1
ATOM 665 C CA . VAL A 1 90 ? -0.317 -10.972 -1.173 1.00 96.56 90 VAL A CA 1
ATOM 666 C C . VAL A 1 90 ? 1.033 -10.436 -1.631 1.00 96.56 90 VAL A C 1
ATOM 668 O O . VAL A 1 90 ? 1.959 -11.205 -1.874 1.00 96.56 90 VAL A O 1
ATOM 671 N N . LEU A 1 91 ? 1.111 -9.121 -1.796 1.00 96.31 91 LEU A N 1
ATOM 672 C CA . LEU A 1 91 ? 2.309 -8.418 -2.245 1.00 96.31 91 LEU A CA 1
ATOM 673 C C . LEU A 1 91 ? 3.019 -7.699 -1.110 1.00 96.31 91 LEU A C 1
ATOM 675 O O . LEU A 1 91 ? 4.233 -7.538 -1.178 1.00 96.31 91 LEU A O 1
ATOM 679 N N . VAL A 1 92 ? 2.265 -7.283 -0.094 1.00 96.88 92 VAL A N 1
ATOM 680 C CA . VAL A 1 92 ? 2.784 -6.740 1.159 1.00 96.88 92 VAL A CA 1
ATOM 681 C C . VAL A 1 92 ? 1.962 -7.303 2.301 1.00 96.88 92 VAL A C 1
ATOM 683 O O . VAL A 1 92 ? 0.734 -7.358 2.203 1.00 96.88 92 VAL A O 1
ATOM 686 N N . GLU A 1 93 ? 2.627 -7.665 3.387 1.00 97.50 93 GLU A N 1
ATOM 687 C CA . GLU A 1 93 ? 1.992 -8.003 4.653 1.00 97.50 93 GLU A CA 1
ATOM 688 C C . GLU A 1 93 ? 2.758 -7.357 5.807 1.00 97.50 93 GLU A C 1
ATOM 690 O O . GLU A 1 93 ? 3.988 -7.392 5.834 1.00 97.50 93 GLU A O 1
ATOM 695 N N . LEU A 1 94 ? 2.018 -6.773 6.743 1.00 96.88 94 LEU A N 1
ATOM 696 C CA . LEU A 1 94 ? 2.505 -6.269 8.020 1.00 96.88 94 LEU A CA 1
ATOM 697 C C . LEU A 1 94 ? 1.757 -6.995 9.133 1.00 96.88 94 LEU A C 1
ATOM 699 O O . LEU A 1 94 ? 0.525 -6.957 9.173 1.00 96.88 94 LEU A O 1
ATOM 703 N N . GLU A 1 95 ? 2.493 -7.627 10.038 1.00 96.88 95 GLU A N 1
ATOM 704 C CA . GLU A 1 95 ? 1.943 -8.217 11.256 1.00 96.88 95 GLU A CA 1
ATOM 705 C C . GLU A 1 95 ? 2.199 -7.296 12.444 1.00 96.88 95 GLU A C 1
ATOM 707 O O . GLU A 1 95 ? 3.309 -6.786 12.625 1.00 96.88 95 GLU A O 1
ATOM 712 N N . TYR A 1 96 ? 1.174 -7.123 13.274 1.00 94.44 96 TYR A N 1
ATOM 713 C CA . TYR A 1 96 ? 1.202 -6.272 14.452 1.00 94.44 96 TYR A CA 1
ATOM 714 C C . TYR A 1 96 ? 1.047 -7.091 15.732 1.00 94.44 96 TYR A C 1
ATOM 716 O O . TYR A 1 96 ? 0.258 -8.038 15.783 1.00 94.44 96 TYR A O 1
ATOM 724 N N . LEU A 1 97 ? 1.755 -6.682 16.784 1.00 95.19 97 LEU A N 1
ATOM 725 C CA . LEU A 1 97 ? 1.560 -7.152 18.155 1.00 95.19 97 LEU A CA 1
ATOM 726 C C . LEU A 1 97 ? 1.729 -5.974 19.115 1.00 95.19 97 LEU A C 1
ATOM 728 O O . LEU A 1 97 ? 2.773 -5.324 19.124 1.00 95.19 97 LEU A O 1
ATOM 732 N N . GLY A 1 98 ? 0.714 -5.690 19.934 1.00 90.69 98 GLY A N 1
ATOM 733 C CA . GLY A 1 98 ? 0.769 -4.544 20.846 1.00 90.69 98 GLY A CA 1
ATOM 734 C C . GLY A 1 98 ? 0.807 -3.190 20.126 1.00 90.69 98 GLY A C 1
ATOM 735 O O . GLY A 1 98 ? 1.324 -2.228 20.687 1.00 90.69 98 GLY A O 1
ATOM 736 N N . GLY A 1 99 ? 0.317 -3.119 18.882 1.00 87.44 99 GLY A N 1
ATOM 737 C CA . GLY A 1 99 ? 0.349 -1.921 18.036 1.00 87.44 99 GLY A CA 1
ATOM 738 C C . GLY A 1 99 ? 1.665 -1.694 17.285 1.00 87.44 99 GLY A C 1
ATOM 739 O O . GLY A 1 99 ? 1.747 -0.763 16.488 1.00 87.44 99 GLY A O 1
ATOM 740 N N . GLU A 1 100 ? 2.668 -2.546 17.491 1.00 91.38 100 GLU A N 1
ATOM 741 C CA . GLU A 1 100 ? 3.979 -2.460 16.842 1.00 91.38 100 GLU A CA 1
ATOM 742 C C . GLU A 1 100 ? 4.100 -3.483 15.712 1.00 91.38 100 GLU A C 1
ATOM 744 O O . GLU A 1 100 ? 3.582 -4.595 15.824 1.00 91.38 100 GLU A O 1
ATOM 749 N N . VAL A 1 101 ? 4.820 -3.129 14.644 1.00 93.06 101 VAL A N 1
ATOM 750 C CA . VAL A 1 101 ? 5.132 -4.065 13.554 1.00 93.06 101 VAL A CA 1
ATOM 751 C C . VAL A 1 101 ? 6.145 -5.095 14.055 1.00 93.06 101 VAL A C 1
ATOM 753 O O . VAL A 1 101 ? 7.249 -4.739 14.469 1.00 93.06 101 VAL A O 1
ATOM 756 N N . VAL A 1 102 ? 5.784 -6.376 14.000 1.00 96.38 102 VAL A N 1
ATOM 757 C CA . VAL A 1 102 ? 6.652 -7.497 14.409 1.00 96.38 102 VAL A CA 1
ATOM 758 C C . VAL A 1 102 ? 7.148 -8.338 13.241 1.00 96.38 102 VAL A C 1
ATOM 760 O O . VAL A 1 102 ? 8.173 -9.008 13.370 1.00 96.38 102 VAL A O 1
ATOM 763 N N . ALA A 1 103 ? 6.456 -8.288 12.104 1.00 95.06 103 ALA A N 1
ATOM 764 C CA . ALA A 1 103 ? 6.899 -8.909 10.867 1.00 95.06 103 ALA A CA 1
ATOM 765 C C . ALA A 1 103 ? 6.446 -8.091 9.656 1.00 95.06 103 ALA A C 1
ATOM 767 O O . ALA A 1 103 ? 5.373 -7.485 9.658 1.00 95.06 103 ALA A O 1
ATOM 768 N N . GLU A 1 104 ? 7.272 -8.113 8.616 1.00 95.00 104 GLU A N 1
ATOM 769 C CA . GLU A 1 104 ? 6.984 -7.521 7.317 1.00 95.00 104 GLU A CA 1
ATOM 770 C C . GLU A 1 104 ? 7.379 -8.499 6.208 1.00 95.00 104 GLU A C 1
ATOM 772 O O . GLU A 1 104 ? 8.381 -9.213 6.312 1.00 95.00 104 GLU A O 1
ATOM 777 N N . SER A 1 105 ? 6.595 -8.545 5.134 1.00 93.25 105 SER A N 1
ATOM 778 C CA . SER A 1 105 ? 6.954 -9.295 3.932 1.00 93.25 105 SER A CA 1
ATOM 779 C C . SER A 1 105 ? 6.538 -8.555 2.668 1.00 93.25 105 SER A C 1
ATOM 781 O O . SER A 1 105 ? 5.553 -7.814 2.659 1.00 93.25 105 SER A O 1
ATOM 783 N N . THR A 1 106 ? 7.311 -8.747 1.595 1.00 93.25 106 THR A N 1
ATOM 784 C CA . THR A 1 106 ? 7.023 -8.187 0.271 1.00 93.25 106 THR A CA 1
ATOM 785 C C . THR A 1 106 ? 7.280 -9.226 -0.824 1.00 93.25 106 THR A C 1
ATOM 787 O O . THR A 1 106 ? 8.175 -10.062 -0.698 1.00 93.25 106 THR A O 1
ATOM 790 N N . ALA A 1 107 ? 6.489 -9.197 -1.900 1.00 90.94 107 ALA A N 1
ATOM 791 C CA . ALA A 1 107 ? 6.556 -10.172 -2.998 1.00 90.94 107 ALA A CA 1
ATOM 792 C C . ALA A 1 107 ? 6.496 -9.509 -4.389 1.00 90.94 107 ALA A C 1
ATOM 794 O O . ALA A 1 107 ? 5.803 -9.968 -5.296 1.00 90.94 107 ALA A O 1
ATOM 795 N N . PHE A 1 108 ? 7.231 -8.407 -4.559 1.00 86.94 108 PHE A N 1
ATOM 796 C CA . PHE A 1 108 ? 7.278 -7.642 -5.814 1.00 86.94 108 PHE A CA 1
ATOM 797 C C . PHE A 1 108 ? 8.213 -8.243 -6.874 1.00 86.94 108 PHE A C 1
ATOM 799 O O . PHE A 1 108 ? 8.167 -7.815 -8.020 1.00 86.94 108 PHE A O 1
ATOM 806 N N . GLY A 1 109 ? 9.036 -9.241 -6.526 1.00 76.50 109 GLY A N 1
ATOM 807 C CA . GLY A 1 109 ? 10.031 -9.823 -7.439 1.00 76.50 109 GLY A CA 1
ATOM 808 C C . GLY A 1 109 ? 9.451 -10.493 -8.693 1.00 76.50 109 GLY A C 1
ATOM 809 O O . GLY A 1 109 ? 10.161 -10.645 -9.681 1.00 76.50 109 GLY A O 1
ATOM 810 N N . ASP A 1 110 ? 8.164 -10.847 -8.671 1.00 82.44 110 ASP A N 1
ATOM 811 C CA . ASP A 1 110 ? 7.452 -11.416 -9.822 1.00 82.44 110 ASP A CA 1
ATOM 812 C C . ASP A 1 110 ? 6.811 -10.345 -10.728 1.00 82.44 110 ASP A C 1
ATOM 814 O O . ASP A 1 110 ? 6.173 -10.691 -11.720 1.00 82.44 110 ASP A O 1
ATOM 818 N N . LEU A 1 111 ? 6.910 -9.059 -10.372 1.00 87.75 111 LEU A N 1
ATOM 819 C CA . LEU A 1 111 ? 6.427 -7.941 -11.183 1.00 87.75 111 LEU A CA 1
ATOM 820 C C . LEU A 1 111 ? 7.556 -7.387 -12.054 1.00 87.75 111 LEU A C 1
ATOM 822 O O . LEU A 1 111 ? 8.704 -7.256 -11.621 1.00 87.75 111 LEU A O 1
ATOM 826 N N . THR A 1 112 ? 7.215 -6.993 -13.275 1.00 89.12 112 THR A N 1
ATOM 827 C CA . THR A 1 112 ? 8.070 -6.128 -14.093 1.00 89.12 112 THR A CA 1
ATOM 828 C C . THR A 1 112 ? 8.186 -4.735 -13.469 1.00 89.12 112 THR A C 1
ATOM 830 O O . THR A 1 112 ? 7.354 -4.329 -12.656 1.00 89.12 112 THR A O 1
ATOM 833 N N . GLY A 1 113 ? 9.200 -3.962 -13.866 1.00 85.56 113 GLY A N 1
ATOM 834 C CA . GLY A 1 113 ? 9.362 -2.593 -13.367 1.00 85.56 113 GLY A CA 1
ATOM 835 C C . GLY A 1 113 ? 8.169 -1.681 -13.681 1.00 85.56 113 GLY A C 1
ATOM 836 O O . GLY A 1 113 ? 7.799 -0.856 -12.851 1.00 85.56 113 GLY A O 1
ATOM 837 N N . GLU A 1 114 ? 7.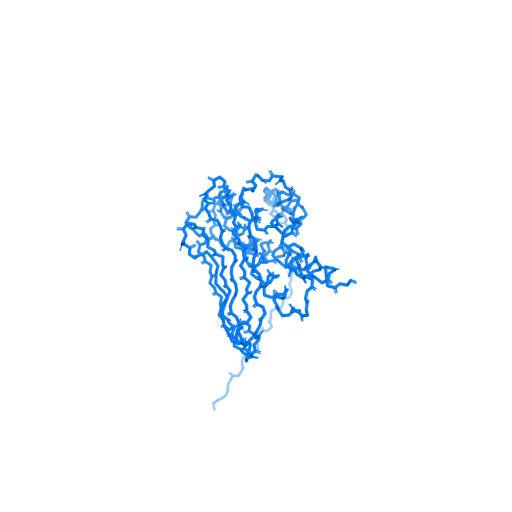524 -1.871 -14.835 1.00 87.44 114 GLU A N 1
ATOM 838 C CA . GLU A 1 114 ? 6.315 -1.132 -15.219 1.00 87.44 114 GLU A CA 1
ATOM 839 C C . GLU A 1 114 ? 5.113 -1.518 -14.347 1.00 87.44 114 GLU A C 1
ATOM 841 O O . GLU A 1 114 ? 4.408 -0.643 -13.850 1.00 87.44 114 GLU A O 1
ATOM 846 N N . GLU A 1 115 ? 4.911 -2.812 -14.084 1.00 92.38 115 GLU A N 1
ATOM 847 C CA . GLU A 1 115 ? 3.839 -3.288 -13.201 1.00 92.38 115 GLU A CA 1
ATOM 848 C C . GLU A 1 115 ? 4.048 -2.839 -11.750 1.00 92.38 115 GLU A C 1
ATOM 850 O O . GLU A 1 115 ? 3.098 -2.426 -11.085 1.00 92.38 115 GLU A O 1
ATOM 855 N N . ALA A 1 116 ? 5.293 -2.878 -11.264 1.00 91.12 116 ALA A N 1
ATOM 856 C CA . ALA A 1 116 ? 5.656 -2.384 -9.941 1.00 91.12 116 ALA A CA 1
ATOM 857 C C . ALA A 1 116 ? 5.424 -0.870 -9.823 1.00 91.12 116 ALA A C 1
ATOM 859 O O . ALA A 1 116 ? 4.905 -0.408 -8.807 1.00 91.12 116 ALA A O 1
ATOM 860 N N . HIS A 1 117 ? 5.762 -0.102 -10.863 1.00 89.44 117 HIS A N 1
ATOM 861 C CA . HIS A 1 117 ? 5.486 1.330 -10.914 1.00 89.44 117 HIS A CA 1
ATOM 862 C C . HIS A 1 117 ? 3.980 1.617 -10.923 1.00 89.44 117 HIS A C 1
ATOM 864 O O . HIS A 1 117 ? 3.513 2.400 -10.097 1.00 89.44 117 HIS A O 1
ATOM 870 N N . LEU A 1 118 ? 3.219 0.946 -11.795 1.00 92.50 118 LEU A N 1
ATOM 871 C CA . LEU A 1 118 ? 1.767 1.100 -11.902 1.00 92.50 118 LEU A CA 1
ATOM 872 C C . LEU A 1 118 ? 1.076 0.811 -10.562 1.00 92.50 118 LEU A C 1
ATOM 874 O O . LEU A 1 118 ? 0.236 1.590 -10.121 1.00 92.50 118 LEU A O 1
ATOM 878 N N . LEU A 1 119 ? 1.462 -0.272 -9.882 1.00 94.69 119 LEU A N 1
ATOM 879 C CA . LEU A 1 119 ? 0.920 -0.614 -8.569 1.00 94.69 119 LEU A CA 1
ATOM 880 C C . LEU A 1 119 ? 1.317 0.402 -7.485 1.00 94.69 119 LEU A C 1
ATOM 882 O O . LEU A 1 119 ? 0.476 0.813 -6.690 1.00 94.69 119 LEU A O 1
ATOM 886 N N . SER A 1 120 ? 2.578 0.839 -7.434 1.00 93.44 120 SER A N 1
ATOM 887 C CA . SER A 1 120 ? 3.012 1.853 -6.459 1.00 93.44 120 SER A CA 1
ATOM 888 C C . SER A 1 120 ? 2.271 3.174 -6.638 1.00 93.44 120 SER A C 1
ATOM 890 O O . SER A 1 120 ? 1.833 3.787 -5.666 1.00 93.44 120 SER A O 1
ATOM 892 N N . ALA A 1 121 ? 2.107 3.612 -7.882 1.00 92.69 121 ALA A N 1
ATOM 893 C CA . ALA A 1 121 ? 1.411 4.844 -8.207 1.00 92.69 121 ALA A CA 1
ATOM 894 C C . ALA A 1 121 ? -0.101 4.728 -7.934 1.00 92.69 121 ALA A C 1
ATOM 896 O O . ALA A 1 121 ? -0.699 5.679 -7.430 1.00 92.69 121 ALA A O 1
ATOM 897 N N . SER A 1 122 ? -0.715 3.554 -8.135 1.00 95.25 122 SER A N 1
ATOM 898 C CA . SER A 1 122 ? -2.114 3.338 -7.747 1.00 95.25 122 SER A CA 1
ATOM 899 C C . SER A 1 122 ? -2.309 3.367 -6.231 1.00 95.25 122 SER A C 1
ATOM 901 O O . SER A 1 122 ? -3.252 3.990 -5.744 1.00 95.25 122 SER A O 1
ATOM 903 N N . VAL A 1 123 ? -1.390 2.755 -5.474 1.00 94.62 123 VAL A N 1
ATOM 904 C CA . VAL A 1 123 ? -1.376 2.809 -4.003 1.00 94.62 123 VAL A CA 1
ATOM 905 C C . VAL A 1 123 ? -1.181 4.240 -3.510 1.00 94.62 123 VAL A C 1
ATOM 907 O O . VAL A 1 123 ? -1.789 4.620 -2.516 1.00 94.62 123 VAL A O 1
ATOM 910 N N . TYR A 1 124 ? -0.378 5.052 -4.195 1.00 91.94 124 TYR A N 1
ATOM 911 C CA . TYR A 1 124 ? -0.229 6.468 -3.867 1.00 91.94 124 TYR A CA 1
ATOM 912 C C . TYR A 1 124 ? -1.530 7.257 -4.111 1.00 91.94 124 TYR A C 1
ATOM 914 O O . TYR A 1 124 ? -1.973 7.999 -3.232 1.00 91.94 124 TYR A O 1
ATOM 922 N N . GLN A 1 125 ? -2.163 7.063 -5.273 1.00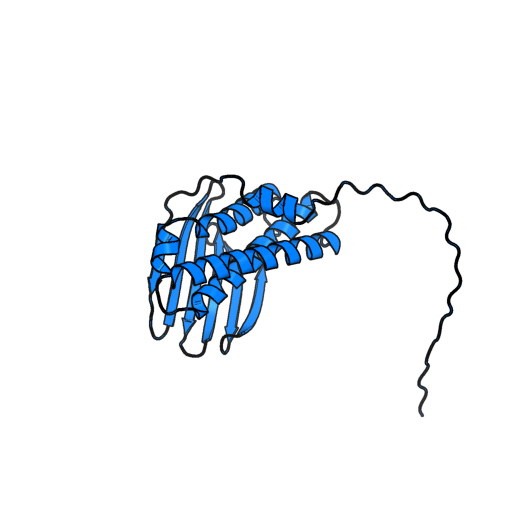 91.81 125 GLN A N 1
ATOM 923 C CA . GLN A 1 125 ? -3.332 7.832 -5.723 1.00 91.81 125 GLN A CA 1
ATOM 924 C C . GLN A 1 125 ? -4.644 7.467 -5.030 1.00 91.81 125 GLN A C 1
ATOM 926 O O . GLN A 1 125 ? -5.510 8.330 -4.896 1.00 91.81 125 GLN A O 1
ATOM 931 N N . VAL A 1 126 ? -4.831 6.221 -4.582 1.00 92.25 126 VAL A N 1
ATOM 932 C CA . VAL A 1 126 ? -6.115 5.789 -3.997 1.00 92.25 126 VAL A CA 1
ATOM 933 C C . VAL A 1 126 ? -6.504 6.615 -2.761 1.00 92.25 126 VAL A C 1
ATOM 935 O O . VAL A 1 126 ? -7.683 6.846 -2.509 1.00 92.25 126 VAL A O 1
ATOM 938 N N . TRP A 1 127 ? -5.519 7.154 -2.039 1.00 88.19 127 TRP A N 1
ATOM 939 C CA . TRP A 1 127 ? -5.732 8.009 -0.867 1.00 88.19 127 TRP A CA 1
ATOM 940 C C . TRP A 1 127 ? -6.170 9.442 -1.195 1.00 88.19 127 TRP A C 1
ATOM 942 O O . TRP A 1 127 ? -6.449 10.202 -0.275 1.00 88.19 127 TRP A O 1
ATOM 952 N N . ASP A 1 128 ? -6.230 9.827 -2.472 1.00 87.12 128 ASP A N 1
ATOM 953 C CA . ASP A 1 128 ? -6.807 11.102 -2.927 1.00 87.12 128 ASP A CA 1
ATOM 954 C C . ASP A 1 128 ? -8.285 10.985 -3.322 1.00 87.12 128 ASP A C 1
ATOM 956 O O . ASP A 1 128 ? -8.929 11.987 -3.638 1.00 87.12 128 ASP A O 1
ATOM 960 N N . TYR A 1 129 ? -8.856 9.777 -3.306 1.00 84.75 129 TYR A N 1
ATOM 961 C CA . TYR A 1 129 ? -10.257 9.576 -3.657 1.00 84.75 129 TYR A CA 1
ATOM 962 C C . TYR A 1 129 ? -11.167 9.960 -2.490 1.00 84.75 129 TYR A C 1
ATOM 964 O O . TYR A 1 129 ? -11.023 9.450 -1.379 1.00 84.75 129 TYR A O 1
ATOM 972 N N . ASN A 1 130 ? -12.173 10.799 -2.767 1.00 80.44 130 ASN A N 1
ATOM 973 C CA . ASN A 1 130 ? -13.139 11.260 -1.761 1.00 80.44 130 ASN A CA 1
ATOM 974 C C . ASN A 1 130 ? -13.783 10.100 -0.990 1.00 80.44 130 ASN A C 1
ATOM 976 O O . ASN A 1 130 ? -13.874 10.168 0.227 1.00 80.44 130 ASN A O 1
ATOM 980 N N . VAL A 1 131 ? -14.148 9.006 -1.674 1.00 77.88 131 VAL A N 1
ATOM 981 C CA . VAL A 1 131 ? -14.745 7.818 -1.031 1.00 77.88 131 VAL A CA 1
ATOM 982 C C . VAL A 1 131 ? -13.830 7.183 0.024 1.00 77.88 131 VAL A C 1
ATOM 984 O O . VAL A 1 131 ? -14.320 6.616 0.993 1.00 77.88 131 VAL A O 1
ATOM 987 N N . VAL A 1 132 ? -12.508 7.298 -0.132 1.00 80.81 132 VAL A N 1
ATOM 988 C CA . VAL A 1 132 ? -11.524 6.806 0.842 1.00 80.81 132 VAL A CA 1
ATOM 989 C C . VAL A 1 132 ? -11.355 7.818 1.971 1.00 80.81 132 VAL A C 1
ATOM 991 O O . VAL A 1 132 ? -11.410 7.446 3.139 1.00 80.81 132 VAL A O 1
ATOM 994 N N . LEU A 1 133 ? -11.198 9.102 1.640 1.00 74.00 133 LEU A N 1
ATOM 995 C CA . LEU A 1 133 ? -10.993 10.171 2.623 1.00 74.00 133 LEU A CA 1
ATOM 996 C C . LEU A 1 133 ? -12.197 10.369 3.555 1.00 74.00 133 LEU A C 1
ATOM 998 O O . LEU A 1 133 ? -12.015 10.566 4.754 1.00 74.00 133 LEU A O 1
ATOM 1002 N N . GLU A 1 134 ? -13.420 10.270 3.032 1.00 75.25 134 GLU A N 1
ATOM 1003 C CA . GLU A 1 134 ? -14.665 10.428 3.795 1.00 75.25 134 GLU A CA 1
ATOM 1004 C C . GLU A 1 134 ? -14.854 9.350 4.873 1.00 75.25 134 GLU A C 1
ATOM 1006 O O . GLU A 1 134 ? -15.551 9.584 5.855 1.00 75.25 134 GLU A O 1
ATOM 1011 N N . LEU A 1 135 ? -14.221 8.183 4.735 1.00 68.62 135 LEU A N 1
ATOM 1012 C CA . LEU A 1 135 ? -14.312 7.098 5.720 1.00 68.62 135 LEU A CA 1
ATOM 1013 C C . LEU A 1 135 ? -13.283 7.219 6.846 1.00 68.62 135 LEU A C 1
ATOM 1015 O O . LEU A 1 135 ? -13.417 6.569 7.881 1.00 68.62 135 LEU A O 1
ATOM 1019 N N . LEU A 1 136 ? -12.273 8.071 6.670 1.00 65.62 136 LEU A N 1
ATOM 1020 C CA . LEU A 1 136 ? -11.217 8.301 7.655 1.00 65.62 136 LEU A CA 1
ATOM 1021 C C . LEU A 1 136 ? -11.619 9.344 8.712 1.00 65.62 136 LEU A C 1
ATOM 1023 O O . LEU A 1 136 ? -10.848 9.601 9.637 1.00 65.62 136 LEU A O 1
ATOM 1027 N N . THR A 1 137 ? -12.837 9.900 8.643 1.00 59.81 137 THR A N 1
ATOM 1028 C CA . THR A 1 137 ? -13.363 10.960 9.528 1.00 59.81 137 THR A CA 1
ATOM 1029 C C . THR A 1 137 ? -13.705 10.484 10.961 1.00 59.81 137 THR A C 1
ATOM 1031 O O . THR A 1 137 ? -14.568 11.053 11.630 1.00 59.81 137 THR A O 1
ATOM 1034 N N . GLY A 1 138 ? -13.063 9.420 11.459 1.00 60.53 138 GLY A N 1
ATOM 1035 C CA . GLY A 1 138 ? -13.284 8.804 12.778 1.00 60.53 138 GLY A CA 1
ATOM 1036 C C . GLY A 1 138 ? -12.078 8.904 13.726 1.00 60.53 138 GLY A C 1
ATOM 1037 O O . GLY A 1 138 ? -11.002 9.353 13.353 1.00 60.53 138 GLY A O 1
ATOM 1038 N N . LYS A 1 139 ? -12.217 8.454 14.985 1.00 55.56 139 LYS A N 1
ATOM 1039 C CA . LYS A 1 139 ? -11.142 8.489 16.013 1.00 55.56 139 LYS A CA 1
ATOM 1040 C C . LYS A 1 139 ? -10.019 7.455 15.811 1.00 55.56 139 LYS A C 1
ATOM 1042 O O . LYS A 1 139 ? -9.204 7.245 16.710 1.00 55.56 139 LYS A O 1
ATOM 1047 N N . GLU A 1 140 ? -9.937 6.812 14.657 1.00 68.56 140 GLU A N 1
ATOM 1048 C CA . GLU A 1 140 ? -9.059 5.665 14.419 1.00 68.56 140 GLU A CA 1
ATOM 1049 C C . GLU A 1 140 ? -7.674 6.096 13.930 1.00 68.56 140 GLU A C 1
ATOM 1051 O O . GLU A 1 140 ? -7.183 5.674 12.886 1.00 68.56 140 GLU A O 1
ATOM 1056 N N . ARG A 1 141 ? -6.996 6.936 14.725 1.00 72.19 141 ARG A N 1
ATOM 1057 C CA . ARG A 1 141 ? -5.599 7.356 14.481 1.00 72.19 141 ARG A CA 1
ATOM 1058 C C . ARG A 1 141 ? -4.667 6.178 14.206 1.00 72.19 141 ARG A C 1
ATOM 1060 O O . ARG A 1 141 ? -3.708 6.311 13.453 1.00 72.19 141 ARG A O 1
ATOM 1067 N N . PHE A 1 142 ? -4.957 5.037 14.820 1.00 78.88 142 PHE A N 1
ATOM 1068 C CA . PHE A 1 142 ? -4.206 3.815 14.609 1.00 78.88 142 PHE A CA 1
ATOM 1069 C C . PHE A 1 142 ? -4.386 3.251 13.188 1.00 78.88 142 PHE A C 1
ATOM 1071 O O . PHE A 1 142 ? -3.389 2.930 12.550 1.00 78.88 142 PHE A O 1
ATOM 1078 N N . LEU A 1 143 ? -5.603 3.231 12.628 1.00 81.06 143 LEU A N 1
ATOM 1079 C CA . LEU A 1 143 ? -5.813 2.795 11.240 1.00 81.06 143 LEU A CA 1
ATOM 1080 C C . LEU A 1 143 ? -5.132 3.730 10.234 1.00 81.06 143 LEU A C 1
ATOM 1082 O O . LEU A 1 143 ? -4.577 3.249 9.251 1.00 81.06 143 LEU A O 1
ATOM 1086 N N . CYS A 1 144 ? -5.058 5.037 10.515 1.00 84.38 144 CYS A N 1
ATOM 1087 C CA . CYS A 1 144 ? -4.236 5.961 9.724 1.00 84.38 144 CYS A CA 1
ATOM 1088 C C . CYS A 1 144 ? -2.745 5.592 9.742 1.00 84.38 144 CYS A C 1
ATOM 1090 O O . CYS A 1 144 ? -2.060 5.720 8.728 1.00 84.38 144 CYS A O 1
ATOM 1092 N N . ALA A 1 145 ? -2.216 5.167 10.893 1.00 87.25 145 ALA A N 1
ATOM 1093 C CA . ALA A 1 145 ? -0.829 4.722 11.006 1.00 87.25 145 ALA A CA 1
ATOM 1094 C C . ALA A 1 145 ? -0.597 3.410 10.242 1.00 87.25 145 ALA A C 1
ATOM 1096 O O . ALA A 1 145 ? 0.405 3.281 9.541 1.00 87.25 145 ALA A O 1
ATOM 1097 N N . VAL A 1 146 ? -1.551 2.477 10.304 1.00 88.94 146 VAL A N 1
ATOM 1098 C CA . VAL A 1 146 ? -1.510 1.221 9.541 1.00 88.94 146 VAL A CA 1
ATOM 1099 C C . VAL A 1 146 ? -1.576 1.484 8.033 1.00 88.94 146 VAL A C 1
ATOM 1101 O O . VAL A 1 146 ? -0.738 0.979 7.289 1.00 88.94 146 VAL A O 1
ATOM 1104 N N . ALA A 1 147 ? -2.509 2.327 7.577 1.00 89.25 147 ALA A N 1
ATOM 1105 C CA . ALA A 1 147 ? -2.628 2.761 6.183 1.00 89.25 147 ALA A CA 1
ATOM 1106 C C . ALA A 1 147 ? -1.322 3.376 5.661 1.00 89.25 147 ALA A C 1
ATOM 1108 O O . ALA A 1 147 ? -0.843 3.022 4.581 1.00 89.25 147 ALA A O 1
ATOM 1109 N N . ALA A 1 148 ? -0.730 4.276 6.451 1.00 90.12 148 ALA A N 1
ATOM 1110 C CA . ALA A 1 148 ? 0.529 4.933 6.137 1.00 90.12 148 ALA A CA 1
ATOM 1111 C C . ALA A 1 148 ? 1.697 3.944 6.048 1.00 90.12 148 ALA A C 1
ATOM 1113 O O . ALA A 1 148 ? 2.453 3.984 5.079 1.00 90.12 148 ALA A O 1
ATOM 1114 N N . GLY A 1 149 ? 1.826 3.044 7.027 1.00 90.50 149 GLY A N 1
ATOM 1115 C CA . GLY A 1 149 ? 2.878 2.029 7.056 1.00 90.50 149 GLY A CA 1
ATOM 1116 C C . GLY A 1 149 ? 2.791 1.077 5.866 1.00 90.50 149 GLY A C 1
ATOM 1117 O O . GLY A 1 149 ? 3.777 0.881 5.158 1.00 90.50 149 GLY A O 1
ATOM 1118 N N . LEU A 1 150 ? 1.596 0.552 5.588 1.00 93.75 150 LEU A N 1
ATOM 1119 C CA . LEU A 1 150 ? 1.375 -0.367 4.474 1.00 93.75 150 LEU A CA 1
ATOM 1120 C C . LEU A 1 150 ? 1.631 0.301 3.116 1.00 93.75 150 LEU A C 1
ATOM 1122 O O . LEU A 1 150 ? 2.286 -0.288 2.258 1.00 93.75 150 LEU A O 1
ATOM 1126 N N . SER A 1 151 ? 1.158 1.537 2.930 1.00 93.19 151 SER A N 1
ATOM 1127 C CA . SER A 1 151 ? 1.374 2.290 1.686 1.00 93.19 151 SER A CA 1
ATOM 1128 C C . SER A 1 151 ? 2.847 2.628 1.480 1.00 93.19 151 SER A C 1
ATOM 1130 O O . SER A 1 151 ? 3.372 2.444 0.384 1.00 93.19 151 SER A O 1
ATOM 1132 N N . GLY A 1 152 ? 3.532 3.063 2.541 1.00 93.00 152 GLY A N 1
ATOM 1133 C CA . GLY A 1 152 ? 4.963 3.344 2.501 1.00 93.00 152 GLY A CA 1
ATOM 1134 C C . GLY A 1 152 ? 5.785 2.104 2.149 1.00 93.00 152 GLY A C 1
ATOM 1135 O O . GLY A 1 152 ? 6.665 2.182 1.292 1.00 93.00 152 GLY A O 1
ATOM 1136 N N . LEU A 1 153 ? 5.465 0.947 2.742 1.00 93.81 153 LEU A N 1
ATOM 1137 C CA . LEU A 1 153 ? 6.143 -0.315 2.437 1.00 93.81 153 LEU A CA 1
ATOM 1138 C C . LEU A 1 153 ? 5.873 -0.785 1.000 1.00 93.81 153 LEU A C 1
ATOM 1140 O O . LEU A 1 153 ? 6.807 -1.183 0.306 1.00 93.81 153 LEU A O 1
ATOM 1144 N N . ALA A 1 154 ? 4.628 -0.699 0.526 1.00 93.94 154 ALA A N 1
ATOM 1145 C CA . ALA A 1 154 ? 4.271 -1.045 -0.850 1.00 93.94 154 ALA A CA 1
ATOM 1146 C C . ALA A 1 154 ? 5.034 -0.202 -1.877 1.00 93.94 154 ALA A C 1
ATOM 1148 O O . ALA A 1 154 ? 5.621 -0.743 -2.814 1.00 93.94 154 ALA A O 1
ATOM 1149 N N . ILE A 1 155 ? 5.074 1.115 -1.670 1.00 92.75 155 ILE A N 1
ATOM 1150 C CA . ILE A 1 155 ? 5.765 2.038 -2.570 1.00 92.75 155 ILE A CA 1
ATOM 1151 C C . ILE A 1 155 ? 7.279 1.820 -2.503 1.00 92.75 155 ILE A C 1
ATOM 1153 O O . ILE A 1 155 ? 7.929 1.777 -3.547 1.00 92.75 155 ILE A O 1
ATOM 1157 N N . ALA A 1 156 ? 7.851 1.612 -1.312 1.00 91.81 156 ALA A N 1
ATOM 1158 C CA . ALA A 1 156 ? 9.266 1.270 -1.178 1.00 91.81 156 ALA A CA 1
ATOM 1159 C C . ALA A 1 156 ? 9.613 -0.001 -1.965 1.00 91.81 156 ALA A C 1
ATOM 1161 O O . ALA A 1 156 ? 10.559 0.009 -2.753 1.00 91.81 156 ALA A O 1
ATOM 1162 N N . ALA A 1 157 ? 8.825 -1.067 -1.800 1.00 90.19 157 ALA A N 1
ATOM 1163 C CA . ALA A 1 157 ? 9.031 -2.337 -2.488 1.00 90.19 157 ALA A CA 1
ATOM 1164 C C . ALA A 1 157 ? 8.925 -2.194 -4.012 1.00 90.19 157 ALA A C 1
ATOM 1166 O O . ALA A 1 157 ? 9.778 -2.708 -4.736 1.00 90.19 157 ALA A O 1
ATOM 1167 N N . GLY A 1 158 ? 7.929 -1.455 -4.508 1.00 89.25 158 GLY A N 1
ATOM 1168 C CA . GLY A 1 158 ? 7.771 -1.237 -5.943 1.00 89.25 158 GLY A CA 1
ATOM 1169 C C . GLY A 1 158 ? 8.864 -0.359 -6.552 1.00 89.25 158 GLY A C 1
ATOM 1170 O O . GLY A 1 158 ? 9.314 -0.645 -7.659 1.00 89.25 158 GLY A O 1
ATOM 1171 N N . VAL A 1 159 ? 9.357 0.653 -5.830 1.00 87.69 159 VAL A N 1
ATOM 1172 C CA . VAL A 1 159 ? 10.507 1.463 -6.273 1.00 87.69 159 VAL A CA 1
ATOM 1173 C C . VAL A 1 159 ? 11.787 0.631 -6.305 1.00 87.69 159 VAL A C 1
ATOM 1175 O O . VAL A 1 159 ? 12.540 0.725 -7.272 1.00 87.69 159 VAL A O 1
ATOM 1178 N N . ILE A 1 160 ? 12.028 -0.208 -5.291 1.00 87.44 160 ILE A N 1
ATOM 1179 C CA . ILE A 1 160 ? 13.180 -1.123 -5.268 1.00 87.44 160 ILE A CA 1
ATOM 1180 C C . ILE A 1 160 ? 13.117 -2.060 -6.472 1.00 87.44 160 ILE A C 1
ATOM 1182 O O . ILE A 1 160 ? 14.068 -2.104 -7.249 1.00 87.44 160 ILE A O 1
ATOM 1186 N N . ALA A 1 161 ? 11.978 -2.730 -6.674 1.00 84.75 161 ALA A N 1
ATOM 1187 C CA . ALA A 1 161 ? 11.782 -3.630 -7.801 1.00 84.75 161 ALA A CA 1
ATOM 1188 C C . ALA A 1 161 ? 11.999 -2.903 -9.139 1.00 84.75 161 ALA A C 1
ATOM 1190 O O . ALA A 1 161 ? 12.828 -3.329 -9.937 1.00 84.75 161 ALA A O 1
ATOM 1191 N N . GLY A 1 162 ? 11.338 -1.764 -9.373 1.00 81.44 162 GLY A N 1
ATOM 1192 C CA . GLY A 1 162 ? 11.482 -0.992 -10.613 1.00 81.44 162 GLY A CA 1
ATOM 1193 C C . GLY A 1 162 ? 12.912 -0.512 -10.884 1.00 81.44 162 GLY A C 1
ATOM 1194 O O . GLY A 1 162 ? 13.392 -0.592 -12.016 1.00 81.44 162 GLY A O 1
ATOM 1195 N N . CYS A 1 163 ? 13.628 -0.085 -9.843 1.00 78.25 163 CYS A N 1
ATOM 1196 C CA . CYS A 1 163 ? 15.025 0.340 -9.933 1.00 78.25 163 CYS A CA 1
ATOM 1197 C C . CYS A 1 163 ? 15.969 -0.817 -10.307 1.00 78.25 163 CYS A C 1
ATOM 1199 O O . CYS A 1 163 ? 16.895 -0.639 -11.103 1.00 78.25 163 CYS A O 1
ATOM 1201 N N . GLU A 1 164 ? 15.720 -2.020 -9.788 1.00 69.31 164 GLU A N 1
ATOM 1202 C CA . GLU A 1 164 ? 16.482 -3.234 -10.113 1.00 69.31 164 GLU A CA 1
ATOM 1203 C C . GLU A 1 164 ? 16.234 -3.746 -11.538 1.00 69.31 164 GLU A C 1
ATOM 1205 O O . GLU A 1 164 ? 17.083 -4.431 -12.096 1.00 69.31 164 GLU A O 1
ATOM 1210 N N . TRP A 1 165 ? 15.114 -3.390 -12.171 1.00 58.34 165 TRP A N 1
ATOM 1211 C CA . TRP A 1 165 ? 14.907 -3.658 -13.600 1.00 58.34 165 TRP A CA 1
ATOM 1212 C C . TRP A 1 165 ? 15.706 -2.696 -14.493 1.00 58.34 165 TRP A C 1
ATOM 1214 O O . TRP A 1 165 ? 16.184 -3.089 -15.559 1.00 58.34 165 TRP A O 1
ATOM 1224 N N . GLY A 1 166 ? 15.864 -1.437 -14.070 1.00 58.00 166 GLY A N 1
ATOM 1225 C CA . GLY A 1 166 ? 16.621 -0.415 -14.804 1.00 58.00 166 GLY A CA 1
ATOM 1226 C C . GLY A 1 166 ? 18.138 -0.491 -14.603 1.00 58.00 166 GLY A C 1
ATOM 1227 O O . GLY A 1 166 ? 18.908 0.009 -15.426 1.00 58.00 166 GLY A O 1
ATOM 1228 N N . THR A 1 167 ? 18.585 -1.132 -13.524 1.00 53.22 167 THR A N 1
ATOM 1229 C CA . THR A 1 167 ? 19.998 -1.317 -13.193 1.00 53.22 167 THR A CA 1
ATOM 1230 C C . THR A 1 167 ? 20.335 -2.802 -13.277 1.00 53.22 167 THR A C 1
ATOM 1232 O O . THR A 1 167 ? 19.641 -3.629 -12.721 1.00 53.22 167 THR A O 1
ATOM 1235 N N . VAL A 1 168 ? 21.397 -3.184 -13.990 1.00 54.09 168 VAL A N 1
ATOM 1236 C CA . VAL A 1 168 ? 21.804 -4.593 -14.230 1.00 54.09 168 VAL A CA 1
ATOM 1237 C C . VAL A 1 168 ? 22.266 -5.362 -12.964 1.00 54.09 168 VAL A C 1
ATOM 1239 O O . VAL A 1 168 ? 23.122 -6.241 -13.040 1.00 54.09 168 VAL A O 1
ATOM 1242 N N . GLY A 1 169 ? 21.729 -5.054 -11.782 1.00 47.03 169 GLY A N 1
ATOM 1243 C CA . GLY A 1 169 ? 22.031 -5.719 -10.522 1.00 47.03 169 GLY A CA 1
ATOM 1244 C C . GLY A 1 169 ? 20.885 -5.613 -9.515 1.00 47.03 169 GLY A C 1
ATOM 1245 O O . GLY A 1 169 ? 20.452 -4.519 -9.170 1.00 47.03 169 GLY A O 1
ATOM 1246 N N . LEU A 1 170 ? 20.456 -6.768 -9.006 1.00 49.09 170 LEU A N 1
ATOM 1247 C CA . LEU A 1 170 ? 19.544 -6.896 -7.867 1.00 49.09 170 LEU A CA 1
ATOM 1248 C C . LEU A 1 170 ? 20.148 -6.227 -6.619 1.00 49.09 170 LEU A C 1
ATOM 1250 O O . LEU A 1 170 ? 21.339 -6.391 -6.337 1.00 49.09 170 LEU A O 1
ATOM 1254 N N . GLY A 1 171 ? 19.335 -5.515 -5.845 1.00 57.47 171 GLY A N 1
ATOM 1255 C CA . GLY A 1 171 ? 19.647 -5.076 -4.490 1.00 57.47 171 GLY A CA 1
ATOM 1256 C C . GLY A 1 171 ? 20.752 -4.037 -4.371 1.00 57.47 171 GLY A C 1
ATOM 1257 O O . GLY A 1 171 ? 21.442 -4.022 -3.348 1.00 57.47 171 GLY A O 1
ATOM 1258 N N . THR A 1 172 ? 20.980 -3.179 -5.377 1.00 70.88 172 THR A N 1
ATOM 1259 C CA . THR A 1 172 ? 21.992 -2.129 -5.191 1.00 70.88 172 THR A CA 1
ATOM 1260 C C . THR A 1 172 ? 21.606 -1.267 -3.976 1.00 70.88 172 THR A C 1
ATOM 1262 O O . THR A 1 172 ? 20.443 -0.869 -3.850 1.00 70.88 172 THR A O 1
ATOM 1265 N N . PRO A 1 173 ? 22.546 -0.934 -3.069 1.00 80.12 173 PRO A N 1
ATOM 1266 C CA . PRO A 1 173 ? 22.252 -0.074 -1.920 1.00 80.12 173 PRO A CA 1
ATOM 1267 C C . PRO A 1 173 ? 21.602 1.263 -2.306 1.00 80.12 173 PRO A C 1
ATOM 1269 O O . PRO A 1 173 ? 20.874 1.850 -1.511 1.00 80.12 173 PRO A O 1
ATOM 1272 N N . ALA A 1 174 ? 21.836 1.723 -3.540 1.00 79.69 174 ALA A N 1
ATOM 1273 C CA . ALA A 1 174 ? 21.184 2.892 -4.113 1.00 79.69 174 ALA A CA 1
ATOM 1274 C C . ALA A 1 174 ? 19.673 2.680 -4.320 1.00 79.69 174 ALA A C 1
ATOM 1276 O O . ALA A 1 174 ? 18.898 3.521 -3.873 1.00 79.69 174 ALA A O 1
ATOM 1277 N N . CYS A 1 175 ? 19.243 1.560 -4.916 1.00 83.31 175 CYS A N 1
ATOM 1278 C CA . CYS A 1 175 ? 17.820 1.247 -5.096 1.00 83.31 175 CYS A CA 1
ATOM 1279 C C . CYS A 1 175 ? 17.097 1.077 -3.753 1.00 83.31 175 CYS A C 1
ATOM 1281 O O . CYS A 1 175 ? 16.024 1.643 -3.554 1.00 83.31 175 CYS A O 1
ATOM 1283 N N . VAL A 1 176 ? 17.719 0.374 -2.798 1.00 85.12 176 VAL A N 1
ATOM 1284 C CA . VAL A 1 176 ? 17.181 0.227 -1.433 1.00 85.12 176 VAL A CA 1
ATOM 1285 C C . VAL A 1 176 ? 17.057 1.588 -0.746 1.00 85.12 176 VAL A C 1
ATOM 1287 O O . VAL A 1 176 ? 16.023 1.897 -0.153 1.00 85.12 176 VAL A O 1
ATOM 1290 N N . GLY A 1 177 ? 18.086 2.433 -0.856 1.00 85.75 177 GLY A N 1
ATOM 1291 C CA . GLY A 1 177 ? 18.093 3.774 -0.277 1.00 85.75 177 GLY A CA 1
ATOM 1292 C C . GLY A 1 177 ? 17.055 4.711 -0.898 1.00 85.75 177 GLY A C 1
ATOM 1293 O O . GLY A 1 177 ? 16.428 5.480 -0.168 1.00 85.75 177 GLY A O 1
ATOM 1294 N N . LEU A 1 178 ? 16.852 4.640 -2.216 1.00 85.94 178 LEU A N 1
ATOM 1295 C CA . LEU A 1 178 ? 15.827 5.399 -2.932 1.00 85.94 178 LEU A CA 1
ATOM 1296 C C . LEU A 1 178 ? 14.425 4.944 -2.515 1.00 85.94 178 LEU A C 1
ATOM 1298 O O . LEU A 1 178 ? 13.633 5.766 -2.057 1.00 85.94 178 LEU A O 1
ATOM 1302 N N . GLY A 1 179 ? 14.144 3.640 -2.587 1.00 87.69 179 GLY A N 1
ATOM 1303 C CA . GLY A 1 179 ? 12.841 3.088 -2.218 1.00 87.69 179 GLY A CA 1
ATOM 1304 C C . GLY A 1 179 ? 12.472 3.367 -0.764 1.00 87.69 179 GLY A C 1
ATOM 1305 O O . GLY A 1 179 ? 11.360 3.808 -0.496 1.00 87.69 179 GLY A O 1
ATOM 1306 N N . THR A 1 180 ? 13.420 3.231 0.168 1.00 88.75 180 THR A N 1
ATOM 1307 C CA . THR A 1 180 ? 13.191 3.556 1.588 1.00 88.75 180 THR A CA 1
ATOM 1308 C C . THR A 1 180 ? 12.809 5.027 1.785 1.00 88.75 180 THR A C 1
ATOM 1310 O O . THR A 1 180 ? 11.888 5.332 2.541 1.00 88.75 180 THR A O 1
ATOM 1313 N N . GLN A 1 181 ? 13.487 5.956 1.100 1.00 89.62 181 GLN A N 1
ATOM 1314 C CA . GLN A 1 181 ? 13.183 7.387 1.209 1.00 89.62 181 GLN A CA 1
ATOM 1315 C C . GLN A 1 181 ? 11.815 7.732 0.616 1.00 89.62 181 GLN A C 1
ATOM 1317 O O . GLN A 1 181 ? 11.040 8.445 1.255 1.00 89.62 181 GLN A O 1
ATOM 1322 N N . VAL A 1 182 ? 11.500 7.205 -0.570 1.00 88.25 182 VAL A N 1
ATOM 1323 C CA . VAL A 1 182 ? 10.200 7.420 -1.221 1.00 88.25 182 VAL A CA 1
ATOM 1324 C C . VAL A 1 182 ? 9.076 6.810 -0.376 1.00 88.25 182 VAL A C 1
ATOM 1326 O O . VAL A 1 182 ? 8.074 7.474 -0.114 1.00 88.25 182 VAL A O 1
ATOM 1329 N N . GLY A 1 183 ? 9.254 5.589 0.135 1.00 90.50 183 GLY A N 1
ATOM 1330 C CA . GLY A 1 183 ? 8.299 4.934 1.032 1.00 90.50 183 GLY A CA 1
ATOM 1331 C C . GLY A 1 183 ? 8.042 5.727 2.316 1.00 90.50 183 GLY A C 1
ATOM 1332 O O . GLY A 1 183 ? 6.894 5.930 2.703 1.00 90.50 183 GLY A O 1
ATOM 1333 N N . ALA A 1 184 ? 9.091 6.262 2.948 1.00 88.88 184 ALA A N 1
ATOM 1334 C CA . ALA A 1 184 ? 8.946 7.091 4.146 1.00 88.88 184 ALA A CA 1
ATOM 1335 C C . ALA A 1 184 ? 8.175 8.396 3.870 1.00 88.88 184 ALA A C 1
ATOM 1337 O O . ALA A 1 184 ? 7.304 8.783 4.651 1.00 88.88 184 ALA A O 1
ATOM 1338 N N . GLN A 1 185 ? 8.469 9.072 2.754 1.00 90.38 185 GLN A N 1
ATOM 1339 C CA . G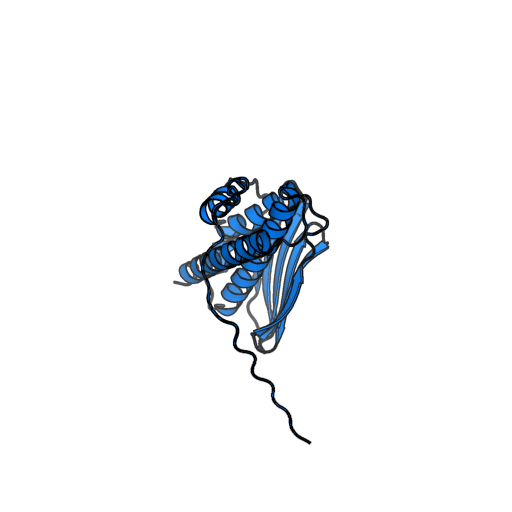LN A 1 185 ? 7.782 10.311 2.380 1.00 90.38 185 GLN A CA 1
ATOM 1340 C C . GLN A 1 185 ? 6.313 10.065 2.025 1.00 90.38 185 GLN A C 1
ATOM 1342 O O . GLN A 1 185 ? 5.438 10.791 2.494 1.00 90.38 185 GLN A O 1
ATOM 1347 N N . THR A 1 186 ? 6.024 9.017 1.257 1.00 87.88 186 THR A N 1
ATOM 1348 C CA . THR A 1 186 ? 4.649 8.657 0.882 1.00 87.88 186 THR A CA 1
ATOM 1349 C C . THR A 1 186 ? 3.831 8.177 2.078 1.00 87.88 186 THR A C 1
ATOM 1351 O O . THR A 1 186 ? 2.695 8.618 2.243 1.00 87.88 186 THR A O 1
ATOM 1354 N N . GLY A 1 187 ? 4.418 7.392 2.987 1.00 88.62 187 GLY A N 1
ATOM 1355 C CA . GLY A 1 187 ? 3.791 7.047 4.264 1.00 88.62 187 GLY A CA 1
ATOM 1356 C C . GLY A 1 187 ? 3.431 8.289 5.087 1.00 88.62 187 GLY A C 1
ATOM 1357 O O . GLY A 1 187 ? 2.306 8.406 5.570 1.00 88.62 187 GLY A O 1
ATOM 1358 N N . ALA A 1 188 ? 4.331 9.274 5.182 1.00 87.88 188 ALA A N 1
ATOM 1359 C CA . ALA A 1 188 ? 4.046 10.539 5.864 1.00 87.88 188 ALA A CA 1
ATOM 1360 C C . ALA A 1 188 ? 2.921 11.348 5.185 1.00 87.88 188 ALA A C 1
ATOM 1362 O O . ALA A 1 188 ? 2.101 11.952 5.878 1.00 87.88 188 ALA A O 1
ATOM 1363 N N . ILE A 1 189 ? 2.850 11.337 3.849 1.00 87.88 189 ILE A N 1
ATOM 1364 C CA . ILE A 1 189 ? 1.764 11.968 3.083 1.00 87.88 189 ILE A CA 1
ATOM 1365 C C . ILE A 1 189 ? 0.422 11.303 3.404 1.00 87.88 189 ILE A C 1
ATOM 1367 O O . ILE A 1 189 ? -0.529 12.007 3.739 1.00 87.88 189 ILE A O 1
ATOM 1371 N N . VAL A 1 190 ? 0.341 9.971 3.356 1.00 86.19 190 VAL A N 1
ATOM 1372 C CA . VAL A 1 190 ? -0.888 9.223 3.681 1.00 86.19 190 VAL A CA 1
ATOM 1373 C C . VAL A 1 190 ? -1.300 9.464 5.132 1.00 86.19 190 VAL A C 1
ATOM 1375 O O . VAL A 1 190 ? -2.464 9.761 5.400 1.00 86.19 190 VAL A O 1
ATOM 1378 N N . HIS A 1 191 ? -0.343 9.431 6.065 1.00 86.50 191 HIS A N 1
ATOM 1379 C CA . HIS A 1 191 ? -0.601 9.729 7.472 1.00 86.50 191 HIS A CA 1
ATOM 1380 C C . HIS A 1 191 ? -1.191 11.131 7.655 1.00 86.50 191 HIS A C 1
ATOM 1382 O O . HIS A 1 191 ? -2.168 11.302 8.383 1.00 86.50 191 HIS A O 1
ATOM 1388 N N . LYS A 1 192 ? -0.634 12.130 6.958 1.00 85.44 192 LYS A N 1
ATOM 1389 C CA . LYS A 1 192 ? -1.134 13.504 6.984 1.00 85.44 192 LYS A CA 1
ATOM 1390 C C . LYS A 1 192 ? -2.534 13.615 6.378 1.00 85.44 192 LYS A C 1
ATOM 1392 O O . LYS A 1 192 ? -3.394 14.188 7.028 1.00 85.44 192 LYS A O 1
ATOM 1397 N N . LYS A 1 193 ? -2.781 13.052 5.188 1.00 81.88 193 LYS A N 1
ATOM 1398 C CA . LYS A 1 193 ? -4.108 13.064 4.536 1.00 81.88 193 LYS A CA 1
ATOM 1399 C C . LYS A 1 193 ? -5.181 12.479 5.455 1.00 81.88 193 LYS A C 1
ATOM 1401 O O . LYS A 1 193 ? -6.235 13.078 5.642 1.00 81.88 193 LYS A O 1
ATOM 1406 N N . CYS A 1 194 ? -4.869 11.347 6.082 1.00 78.44 194 CYS A N 1
ATOM 1407 C CA . CYS A 1 194 ? -5.752 10.696 7.041 1.00 78.44 194 CYS A CA 1
ATOM 1408 C C . CYS A 1 194 ? -5.978 11.557 8.294 1.00 78.44 194 CYS A C 1
ATOM 1410 O O . CYS A 1 194 ? -7.107 11.709 8.743 1.00 78.44 194 CYS A O 1
ATOM 1412 N N . GLY A 1 195 ? -4.921 12.173 8.835 1.00 74.88 195 GLY A N 1
ATOM 1413 C CA . GLY A 1 195 ? -5.020 13.074 9.986 1.00 74.88 195 GLY A CA 1
ATOM 1414 C C . GLY A 1 195 ? -5.782 14.373 9.699 1.00 74.88 195 GLY A C 1
ATOM 1415 O O . GLY A 1 195 ? -6.525 14.838 10.559 1.00 74.88 195 GLY A O 1
ATOM 1416 N N . ASP A 1 196 ? -5.637 14.946 8.504 1.00 78.38 196 ASP A N 1
ATOM 1417 C CA . ASP A 1 196 ? -6.364 16.146 8.076 1.00 78.38 196 ASP A CA 1
ATOM 1418 C C . ASP A 1 196 ? -7.864 15.845 7.909 1.00 78.38 196 ASP A C 1
ATOM 1420 O O . ASP A 1 196 ? -8.685 16.664 8.306 1.00 78.38 196 ASP A O 1
ATOM 1424 N N . ALA A 1 197 ? -8.230 14.649 7.427 1.00 67.56 197 ALA A N 1
ATOM 1425 C CA . ALA A 1 197 ? -9.625 14.199 7.340 1.00 67.56 197 ALA A CA 1
ATOM 1426 C C . ALA A 1 197 ? -10.305 13.994 8.714 1.00 67.56 197 ALA A C 1
ATOM 1428 O O . ALA A 1 197 ? -11.529 13.922 8.793 1.00 67.56 197 ALA A O 1
ATOM 1429 N N . GLN A 1 198 ? -9.537 13.903 9.806 1.00 63.78 198 GLN A N 1
ATOM 1430 C CA . GLN A 1 198 ? -10.064 13.746 11.169 1.00 63.78 198 GLN A CA 1
ATOM 1431 C C . GLN A 1 198 ? -10.395 15.073 11.878 1.00 63.78 198 GLN A C 1
ATOM 1433 O O . GLN A 1 198 ? -10.959 15.029 12.977 1.00 63.78 198 GLN A O 1
ATOM 1438 N N . ASN A 1 199 ? -10.023 16.227 11.308 1.00 57.50 199 ASN A N 1
ATOM 1439 C CA . ASN A 1 199 ? -10.191 17.560 11.912 1.00 57.50 199 ASN A CA 1
ATOM 1440 C C . ASN A 1 199 ? -11.269 18.391 11.210 1.00 57.50 199 ASN A C 1
ATOM 1442 O O . ASN A 1 199 ? -11.864 19.243 11.911 1.00 57.50 199 ASN A O 1
#